Protein AF-A0A897N717-F1 (afdb_monomer_lite)

Structure (mmCIF, N/CA/C/O backbone):
data_AF-A0A897N717-F1
#
_entry.id   AF-A0A897N717-F1
#
loop_
_atom_site.group_PDB
_atom_site.id
_atom_site.type_symbol
_atom_site.label_atom_id
_atom_site.label_alt_id
_atom_site.label_comp_id
_atom_site.label_asym_id
_atom_site.label_entity_id
_atom_site.label_seq_id
_atom_site.pdbx_PDB_ins_code
_atom_site.Cartn_x
_atom_site.Cartn_y
_atom_site.Cartn_z
_atom_site.occupancy
_atom_site.B_iso_or_equiv
_atom_site.auth_seq_id
_atom_site.auth_comp_id
_atom_site.auth_asym_id
_atom_site.auth_atom_id
_atom_site.pdbx_PDB_model_num
ATOM 1 N N . MET A 1 1 ? 10.747 24.551 -51.933 1.00 49.28 1 MET A N 1
ATOM 2 C CA . MET A 1 1 ? 11.925 24.687 -51.051 1.00 49.28 1 MET A CA 1
ATOM 3 C C . MET A 1 1 ? 13.123 25.070 -51.917 1.00 49.28 1 MET A C 1
ATOM 5 O O . MET A 1 1 ? 13.347 24.397 -52.915 1.00 49.28 1 MET A O 1
ATOM 9 N N . ARG A 1 2 ? 13.818 26.183 -51.642 1.00 42.16 2 ARG A N 1
ATOM 10 C CA . ARG A 1 2 ? 15.046 26.562 -52.371 1.00 42.16 2 ARG A CA 1
ATOM 11 C C . ARG A 1 2 ? 16.240 26.113 -51.533 1.00 42.16 2 ARG A C 1
ATOM 13 O O . ARG A 1 2 ? 16.418 26.624 -50.436 1.00 42.16 2 ARG A O 1
ATOM 20 N N . VAL A 1 3 ? 17.000 25.146 -52.035 1.00 55.28 3 VAL A N 1
ATOM 21 C CA . VAL A 1 3 ? 18.212 24.621 -51.390 1.00 55.28 3 VAL A CA 1
ATOM 22 C C . VAL A 1 3 ? 19.420 25.298 -52.035 1.00 55.28 3 VAL A C 1
ATOM 24 O O . VAL A 1 3 ? 19.414 25.530 -53.248 1.00 55.28 3 VAL A O 1
ATOM 27 N N . THR A 1 4 ? 20.419 25.667 -51.235 1.00 56.62 4 THR A N 1
ATOM 28 C CA . THR A 1 4 ? 21.662 26.267 -51.732 1.00 56.62 4 THR A CA 1
ATOM 29 C C . THR A 1 4 ? 22.440 25.264 -52.596 1.00 56.62 4 THR A C 1
ATOM 31 O O . THR A 1 4 ? 22.324 24.056 -52.377 1.00 56.62 4 THR A O 1
ATOM 34 N N . PRO A 1 5 ? 23.213 25.725 -53.600 1.00 56.41 5 PRO A N 1
ATOM 35 C CA . PRO A 1 5 ? 23.905 24.835 -54.537 1.00 56.41 5 PRO A CA 1
ATOM 36 C C . PRO A 1 5 ? 24.854 23.852 -53.844 1.00 56.41 5 PRO A C 1
ATOM 38 O O . PRO A 1 5 ? 24.897 22.690 -54.220 1.00 56.41 5 PRO A O 1
ATOM 41 N N . GLU A 1 6 ? 25.534 24.303 -52.790 1.00 60.62 6 GLU A N 1
ATOM 42 C CA . GLU A 1 6 ? 26.490 23.513 -52.004 1.00 60.62 6 GLU A CA 1
ATOM 43 C C . GLU A 1 6 ? 25.813 22.329 -51.295 1.00 60.62 6 GLU A C 1
ATOM 45 O O . GLU A 1 6 ? 26.235 21.189 -51.462 1.00 60.62 6 GLU A O 1
ATOM 50 N N . LYS A 1 7 ? 24.679 22.565 -50.619 1.00 54.84 7 LYS A N 1
ATOM 51 C CA . LYS A 1 7 ? 23.882 21.499 -49.981 1.00 54.84 7 LYS A CA 1
ATOM 52 C C . LYS A 1 7 ? 23.303 20.504 -50.983 1.00 54.84 7 LYS A C 1
ATOM 54 O O . LYS A 1 7 ? 23.058 19.352 -50.655 1.00 54.84 7 LYS A O 1
ATOM 59 N N . LYS A 1 8 ? 23.048 20.943 -52.216 1.00 56.81 8 LYS A N 1
ATOM 60 C CA . LYS A 1 8 ? 22.518 20.070 -53.269 1.00 56.81 8 LYS A CA 1
ATOM 61 C C . LYS A 1 8 ? 23.575 19.098 -53.799 1.00 56.81 8 LYS A C 1
ATOM 63 O O . LYS A 1 8 ? 23.204 18.028 -54.274 1.00 56.81 8 LYS A O 1
ATOM 68 N N . GLU A 1 9 ? 24.846 19.483 -53.740 1.00 57.22 9 GLU A N 1
ATOM 69 C CA . GLU A 1 9 ? 25.977 18.643 -54.134 1.00 57.22 9 GLU A CA 1
ATOM 70 C C . GLU A 1 9 ? 26.274 17.606 -53.040 1.00 57.22 9 GLU A C 1
ATOM 72 O O . GLU A 1 9 ? 26.311 16.417 -53.335 1.00 57.22 9 GLU A O 1
ATOM 77 N N . GLU A 1 10 ? 26.303 18.033 -51.773 1.00 57.19 10 GLU A N 1
ATOM 78 C CA . GLU A 1 10 ? 26.409 17.153 -50.594 1.00 57.19 10 GLU A CA 1
ATOM 79 C C . GLU A 1 10 ? 25.324 16.060 -50.598 1.00 57.19 10 GLU A C 1
ATOM 81 O O . GLU A 1 10 ? 25.589 14.876 -50.410 1.00 57.19 10 GLU A O 1
ATOM 86 N N . TRP A 1 11 ? 24.080 16.435 -50.908 1.00 60.62 11 TRP A N 1
ATOM 87 C CA . TRP A 1 11 ? 22.972 15.480 -50.981 1.00 60.62 11 TRP A CA 1
ATOM 88 C C . TRP A 1 11 ? 23.015 14.585 -52.211 1.00 60.62 11 TRP A C 1
ATOM 90 O O . TRP A 1 11 ? 22.332 13.570 -52.227 1.00 60.62 11 TRP A O 1
ATOM 100 N N . ARG A 1 12 ? 23.750 14.965 -53.260 1.00 58.41 12 ARG A N 1
ATOM 101 C CA . ARG A 1 12 ? 23.940 14.121 -54.441 1.00 58.41 12 ARG A CA 1
ATOM 102 C C . ARG A 1 12 ? 24.994 13.049 -54.172 1.00 58.41 12 ARG A C 1
ATOM 104 O O . ARG A 1 12 ? 24.840 11.940 -54.667 1.00 58.41 12 ARG A O 1
ATOM 111 N N . GLU A 1 13 ? 26.020 13.373 -53.390 1.00 59.56 13 GLU A N 1
ATOM 112 C CA . GLU A 1 13 ? 27.065 12.432 -52.970 1.00 59.56 13 GLU A CA 1
ATOM 113 C C . GLU A 1 13 ? 26.558 11.408 -51.943 1.00 59.56 13 GLU A C 1
ATOM 115 O O . GLU A 1 13 ? 27.031 10.277 -51.931 1.00 59.56 13 GLU A O 1
ATOM 120 N N . ALA A 1 14 ? 25.551 11.766 -51.139 1.00 58.28 14 ALA A N 1
ATOM 121 C CA . ALA A 1 14 ? 24.920 10.880 -50.155 1.00 58.28 14 ALA A CA 1
ATOM 122 C C . ALA A 1 14 ? 23.818 9.951 -50.722 1.00 58.28 14 ALA A C 1
ATOM 124 O O . ALA A 1 14 ? 23.132 9.282 -49.948 1.00 58.28 14 ALA A O 1
ATOM 125 N N . LEU A 1 15 ? 23.595 9.933 -52.044 1.00 59.59 15 LEU A N 1
ATOM 126 C CA . LEU A 1 15 ? 22.614 9.044 -52.681 1.00 59.59 15 LEU A CA 1
ATOM 127 C C . LEU A 1 15 ? 23.225 7.667 -52.946 1.00 59.59 15 LEU A C 1
ATOM 129 O O . LEU A 1 15 ? 24.249 7.556 -53.619 1.00 59.59 15 LEU A O 1
ATOM 133 N N . GLU A 1 16 ? 22.547 6.616 -52.495 1.00 58.31 16 GLU A N 1
ATOM 134 C CA . GLU A 1 16 ? 22.870 5.243 -52.888 1.00 58.31 16 GLU A CA 1
ATOM 135 C C . GLU A 1 16 ? 22.393 4.952 -54.325 1.00 58.31 16 GLU A C 1
ATOM 137 O O . GLU A 1 16 ? 21.503 5.619 -54.868 1.00 58.31 16 GLU A O 1
ATOM 142 N N . GLU A 1 17 ? 23.012 3.965 -54.980 1.00 51.12 17 GLU A N 1
ATOM 143 C CA . GLU A 1 17 ? 22.798 3.666 -56.400 1.00 51.12 17 GLU A CA 1
ATOM 144 C C . GLU A 1 17 ? 21.316 3.345 -56.696 1.00 51.12 17 GLU A C 1
ATOM 146 O O . GLU A 1 17 ? 20.774 2.328 -56.269 1.00 51.12 17 GLU A O 1
ATOM 151 N N . GLY A 1 18 ? 20.645 4.234 -57.440 1.00 57.47 18 GLY A N 1
ATOM 152 C CA . GLY A 1 18 ? 19.224 4.114 -57.799 1.00 57.47 18 GLY A CA 1
ATOM 153 C C . GLY A 1 18 ? 18.264 4.996 -56.990 1.00 57.47 18 GLY A C 1
ATOM 154 O O . GLY A 1 18 ? 17.072 5.039 -57.306 1.00 57.47 18 GLY A O 1
ATOM 155 N N . GLU A 1 19 ? 18.751 5.743 -55.998 1.00 59.28 19 GLU A N 1
ATOM 156 C CA . GLU A 1 19 ? 17.927 6.653 -55.205 1.00 59.28 19 GLU A CA 1
ATOM 157 C C . GLU A 1 19 ? 17.817 8.050 -55.853 1.00 59.28 19 GLU A C 1
ATOM 159 O O . GLU A 1 19 ? 18.743 8.559 -56.486 1.00 59.28 19 GLU A O 1
ATOM 164 N N . THR A 1 20 ? 16.655 8.701 -55.719 1.00 68.38 20 THR A N 1
ATOM 165 C CA . THR A 1 20 ? 16.450 10.075 -56.211 1.00 68.38 20 THR A CA 1
ATOM 166 C C . THR A 1 20 ? 16.407 11.057 -55.047 1.00 68.38 20 THR A C 1
ATOM 168 O O . THR A 1 20 ? 15.914 10.732 -53.969 1.00 68.38 20 THR A O 1
ATOM 171 N N . LEU A 1 21 ? 16.825 12.306 -55.280 1.00 58.84 21 LEU A N 1
ATOM 172 C CA . LEU A 1 21 ? 16.733 13.407 -54.304 1.00 58.84 21 LEU A CA 1
ATOM 173 C C . LEU A 1 21 ? 15.341 13.536 -53.661 1.00 58.84 21 LEU A C 1
ATOM 175 O O . LEU A 1 21 ? 15.216 13.953 -52.515 1.00 58.84 21 LEU A O 1
ATOM 179 N N . THR A 1 22 ? 14.280 13.189 -54.391 1.00 63.94 22 THR A N 1
ATOM 180 C CA . THR A 1 22 ? 12.906 13.231 -53.877 1.00 63.94 22 THR A CA 1
ATOM 181 C C . THR A 1 22 ? 12.641 12.134 -52.841 1.00 63.94 22 THR A C 1
ATOM 183 O O . THR A 1 22 ? 11.900 12.370 -51.889 1.00 63.94 22 THR A O 1
ATOM 186 N N . THR A 1 23 ? 13.264 10.964 -52.996 1.00 62.44 23 THR A N 1
ATOM 187 C CA . THR A 1 23 ? 13.203 9.852 -52.037 1.00 62.44 23 THR A CA 1
ATOM 188 C C . THR A 1 23 ? 13.969 10.195 -50.760 1.00 62.44 23 THR A C 1
ATOM 190 O O . THR A 1 23 ? 13.427 10.048 -49.666 1.00 62.44 23 THR A O 1
ATOM 193 N N . LEU A 1 24 ? 15.161 10.780 -50.902 1.00 61.88 24 LEU A N 1
ATOM 194 C CA . LEU A 1 24 ? 16.000 11.203 -49.780 1.00 61.88 24 LEU A CA 1
ATOM 195 C C . LEU A 1 24 ? 15.321 12.287 -48.927 1.00 61.88 24 LEU A C 1
ATOM 197 O O . LEU A 1 24 ? 15.304 12.194 -47.701 1.00 61.88 24 LEU A O 1
ATOM 201 N N . VAL A 1 25 ? 14.681 13.273 -49.566 1.00 61.41 25 VAL A N 1
ATOM 202 C CA . VAL A 1 25 ? 13.927 14.322 -48.856 1.00 61.41 25 VAL A CA 1
ATOM 203 C C . VAL A 1 25 ? 12.705 13.749 -48.133 1.00 61.41 25 VAL A C 1
ATOM 205 O O . VAL A 1 25 ? 12.429 14.157 -47.010 1.00 61.41 25 VAL A O 1
ATOM 208 N N . ARG A 1 26 ? 11.985 12.785 -48.726 1.00 61.47 26 ARG A N 1
ATOM 209 C CA . ARG A 1 26 ? 10.868 12.119 -48.034 1.00 61.47 26 ARG A CA 1
ATOM 210 C C . ARG A 1 26 ? 11.341 11.339 -46.812 1.00 61.47 26 ARG A C 1
ATOM 212 O O . ARG A 1 26 ? 10.736 11.483 -45.762 1.00 61.47 26 ARG A O 1
ATOM 219 N 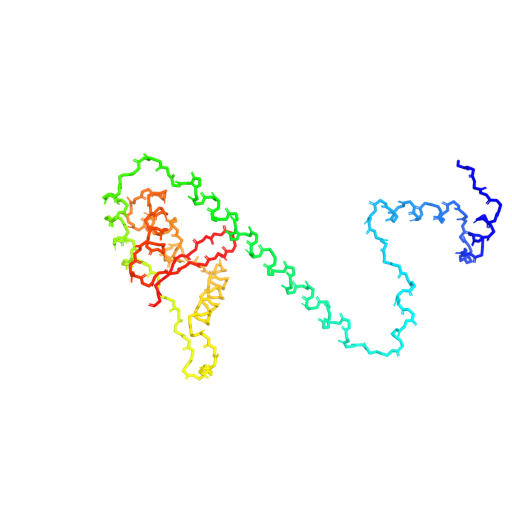N . ARG A 1 27 ? 12.437 10.583 -46.929 1.00 60.62 27 ARG A N 1
ATOM 220 C CA . ARG A 1 27 ? 13.030 9.835 -45.811 1.00 60.62 27 ARG A CA 1
ATOM 221 C C . ARG A 1 27 ? 13.481 10.755 -44.676 1.00 60.62 27 ARG A C 1
ATOM 223 O O . ARG A 1 27 ? 13.246 10.439 -43.519 1.00 60.62 27 ARG A O 1
ATOM 230 N N . ALA A 1 28 ? 14.118 11.880 -45.002 1.00 57.12 28 ALA A N 1
ATOM 231 C CA . ALA A 1 28 ? 14.566 12.847 -44.002 1.00 57.12 28 ALA A CA 1
ATOM 232 C C . ALA A 1 28 ? 13.384 13.462 -43.232 1.00 57.12 28 ALA A C 1
ATOM 234 O O . ALA A 1 28 ? 13.422 13.533 -42.009 1.00 57.12 28 ALA A O 1
ATOM 235 N N . VAL A 1 29 ? 12.306 13.822 -43.939 1.00 56.69 29 VAL A N 1
ATOM 236 C CA . VAL A 1 29 ? 11.091 14.375 -43.318 1.00 56.69 29 VAL A CA 1
ATOM 237 C C . VAL A 1 29 ? 10.337 13.319 -42.502 1.00 56.69 29 VAL A C 1
ATOM 239 O O . VAL A 1 29 ? 9.898 13.613 -41.395 1.00 56.69 29 VAL A O 1
ATOM 242 N N . ASP A 1 30 ? 10.223 12.081 -42.997 1.00 48.97 30 ASP A N 1
ATOM 243 C CA . ASP A 1 30 ? 9.580 10.985 -42.253 1.00 48.97 30 ASP A CA 1
ATOM 244 C C . ASP A 1 30 ? 10.349 10.609 -40.974 1.00 48.97 30 ASP A C 1
ATOM 246 O O . ASP A 1 30 ? 9.731 10.171 -40.005 1.00 48.97 30 ASP A O 1
ATOM 250 N N . ARG A 1 31 ? 11.676 10.792 -40.948 1.00 51.44 31 ARG A N 1
ATOM 251 C CA . ARG A 1 31 ? 12.515 10.566 -39.757 1.00 51.44 31 ARG A CA 1
ATOM 252 C C . ARG A 1 31 ? 12.418 11.701 -38.736 1.00 51.44 31 ARG A C 1
ATOM 254 O O . ARG A 1 31 ? 12.340 11.425 -37.546 1.00 51.44 31 ARG A O 1
ATOM 261 N N . GLU A 1 32 ? 12.339 12.954 -39.186 1.00 49.09 32 GLU A N 1
ATOM 262 C CA . GLU A 1 32 ? 12.134 14.123 -38.312 1.00 49.09 32 GLU A CA 1
ATOM 263 C C . GLU A 1 32 ? 10.762 14.083 -37.614 1.00 49.09 32 GLU A C 1
ATOM 265 O O . GLU A 1 32 ? 10.646 14.423 -36.443 1.00 49.09 32 GLU A O 1
ATOM 270 N N . ILE A 1 33 ? 9.723 13.582 -38.293 1.00 49.41 33 ILE A N 1
ATOM 271 C CA . ILE A 1 33 ? 8.382 13.410 -37.705 1.00 49.41 33 ILE A CA 1
ATOM 272 C C . ILE A 1 33 ? 8.342 12.271 -36.663 1.00 49.41 33 ILE A C 1
ATOM 274 O O . ILE A 1 33 ? 7.436 12.235 -35.832 1.00 49.41 33 ILE A O 1
ATOM 278 N N . ARG A 1 34 ? 9.307 11.341 -36.693 1.00 45.91 34 ARG A N 1
ATOM 279 C CA . ARG A 1 34 ? 9.384 10.178 -35.791 1.00 45.91 34 ARG A CA 1
ATOM 280 C C . ARG A 1 34 ? 10.369 10.341 -34.628 1.00 45.91 34 ARG A C 1
ATOM 282 O O . ARG A 1 34 ? 10.549 9.377 -33.893 1.00 45.91 34 ARG A O 1
ATOM 289 N N . ASP A 1 35 ? 10.977 11.519 -34.458 1.00 49.44 35 ASP A N 1
ATOM 290 C CA . ASP A 1 35 ? 11.974 11.805 -33.406 1.00 49.44 35 ASP A CA 1
ATOM 291 C C . ASP A 1 35 ? 13.138 10.784 -33.369 1.00 49.44 35 ASP A C 1
ATOM 293 O O . ASP A 1 35 ? 13.737 10.494 -32.337 1.00 49.44 35 ASP A O 1
ATOM 297 N N . GLU A 1 36 ? 13.478 10.224 -34.533 1.00 47.53 36 GLU A N 1
ATOM 298 C CA . GLU A 1 36 ? 14.505 9.194 -34.694 1.00 47.53 36 GLU A CA 1
ATOM 299 C C . GLU A 1 36 ? 15.777 9.832 -35.272 1.00 47.53 36 GLU A C 1
ATOM 301 O O . GLU A 1 36 ? 16.112 9.670 -36.446 1.00 47.53 36 GLU A O 1
ATOM 306 N N . TYR A 1 37 ? 16.481 10.618 -34.457 1.00 44.22 37 TYR A N 1
ATOM 307 C CA . TYR A 1 37 ? 17.835 11.082 -34.767 1.00 44.22 37 TYR A CA 1
ATOM 308 C C . TYR A 1 37 ? 18.805 10.592 -33.689 1.00 44.22 37 TYR A C 1
ATOM 310 O O . TYR A 1 37 ? 19.006 11.244 -32.669 1.00 44.22 37 TYR A O 1
ATOM 318 N N . VAL A 1 38 ? 19.456 9.455 -33.950 1.00 44.03 38 VAL A N 1
ATOM 319 C CA . VAL A 1 38 ? 20.732 9.113 -33.310 1.00 44.03 38 VAL A CA 1
ATOM 320 C C . VAL A 1 38 ? 21.835 9.523 -34.282 1.00 44.03 38 VAL A C 1
ATOM 322 O O . VAL A 1 38 ? 21.888 9.058 -35.419 1.00 44.03 38 VAL A O 1
ATOM 325 N N . HIS A 1 39 ? 22.677 10.464 -33.865 1.00 38.09 39 HIS A N 1
ATOM 326 C CA . HIS A 1 39 ? 23.755 11.014 -34.682 1.00 38.09 39 HIS A CA 1
ATOM 327 C C . HIS A 1 39 ? 24.853 9.948 -34.894 1.00 38.09 39 HIS A C 1
ATOM 329 O O . HIS A 1 39 ? 25.576 9.599 -33.964 1.00 38.09 39 HIS A O 1
ATOM 335 N N . GLU A 1 40 ? 25.025 9.454 -36.127 1.00 43.62 40 GLU A N 1
ATOM 336 C CA . GLU A 1 40 ? 26.025 8.422 -36.491 1.00 43.62 40 GLU A CA 1
ATOM 337 C C . GLU A 1 40 ? 27.490 8.834 -36.233 1.00 43.62 40 GLU A C 1
ATOM 339 O O . GLU A 1 40 ? 28.390 7.997 -36.238 1.00 43.62 40 GLU A O 1
ATOM 344 N N . SER A 1 41 ? 27.754 10.109 -35.942 1.00 39.25 41 SER A N 1
ATOM 345 C CA . SER A 1 41 ? 29.086 10.600 -35.580 1.00 39.25 41 SER A CA 1
ATOM 346 C C . SER A 1 41 ? 29.584 10.136 -34.202 1.00 39.25 41 SER A C 1
ATOM 348 O O . SER A 1 41 ? 30.770 10.301 -33.928 1.00 39.25 41 SER A O 1
ATOM 350 N N . GLU A 1 42 ? 28.739 9.533 -33.357 1.00 44.09 42 GLU A N 1
ATOM 351 C CA . GLU A 1 42 ? 29.169 8.925 -32.080 1.00 44.09 42 GLU A CA 1
ATOM 352 C C . GLU A 1 42 ? 29.407 7.405 -32.164 1.00 44.09 42 GLU A C 1
ATOM 354 O O . GLU A 1 42 ? 30.083 6.838 -31.308 1.00 44.09 42 GLU A O 1
ATOM 359 N N . LEU A 1 43 ? 28.963 6.737 -33.237 1.00 44.62 43 LEU A N 1
ATOM 360 C CA . LEU A 1 43 ? 29.147 5.286 -33.421 1.00 44.62 43 LEU A CA 1
ATOM 361 C C . LEU A 1 43 ? 30.520 4.906 -34.011 1.00 44.62 43 LEU A C 1
ATOM 363 O O . LEU A 1 43 ? 30.895 3.736 -34.016 1.00 44.62 43 LEU A O 1
ATOM 367 N N . GLY A 1 44 ? 31.308 5.883 -34.470 1.00 36.19 44 GLY A N 1
ATOM 368 C CA . GLY A 1 44 ? 32.620 5.661 -35.096 1.00 36.19 44 GLY A CA 1
ATOM 369 C C . GLY A 1 44 ? 33.805 5.471 -34.137 1.00 36.19 44 GLY A C 1
ATOM 370 O O . GLY A 1 44 ? 34.921 5.262 -34.612 1.00 36.19 44 GLY A O 1
ATOM 371 N N . ALA A 1 45 ? 33.602 5.553 -32.815 1.00 42.00 45 ALA A N 1
ATOM 372 C CA . ALA A 1 45 ? 34.679 5.439 -31.820 1.00 42.00 45 ALA A CA 1
ATOM 373 C C . ALA A 1 45 ? 34.692 4.121 -31.022 1.00 42.00 45 ALA A C 1
ATOM 375 O O . ALA A 1 45 ? 35.656 3.877 -30.302 1.00 42.00 45 ALA A O 1
ATOM 376 N N . TYR A 1 46 ? 33.700 3.239 -31.186 1.00 42.12 46 TYR A N 1
ATOM 377 C CA . TYR A 1 46 ? 33.692 1.912 -30.555 1.00 42.12 46 TYR A CA 1
ATOM 378 C C . TYR A 1 46 ? 33.994 0.812 -31.572 1.00 42.12 46 TYR A C 1
ATOM 380 O O . TYR A 1 46 ? 33.223 -0.109 -31.830 1.00 42.12 46 TYR A O 1
ATOM 388 N N . GLY A 1 47 ? 35.197 0.900 -32.139 1.00 39.38 47 GLY A N 1
ATOM 389 C CA . GLY A 1 47 ? 35.897 -0.270 -32.648 1.00 39.38 47 GLY A CA 1
ATOM 390 C C . GLY A 1 47 ? 36.331 -1.140 -31.469 1.00 39.38 47 GLY A C 1
ATOM 391 O O . GLY A 1 47 ? 37.464 -1.031 -31.011 1.00 39.38 47 GLY A O 1
ATOM 392 N N . GLY A 1 48 ? 35.417 -1.985 -30.994 1.00 42.28 48 GLY A N 1
ATOM 393 C CA . GLY A 1 48 ? 35.665 -2.994 -29.968 1.00 42.28 48 GLY A CA 1
ATOM 394 C C . GLY A 1 48 ? 34.888 -2.740 -28.681 1.00 42.28 48 GLY A C 1
ATOM 395 O O . GLY A 1 48 ? 35.250 -1.861 -27.915 1.00 42.28 48 GLY A O 1
ATOM 396 N N . VAL A 1 49 ? 33.835 -3.537 -28.482 1.00 40.22 49 VAL A N 1
ATOM 397 C CA . VAL A 1 49 ? 33.405 -4.245 -27.257 1.00 40.22 49 VAL A CA 1
ATOM 398 C C . VAL A 1 49 ? 31.888 -4.448 -27.387 1.00 40.22 49 VAL A C 1
ATOM 400 O O . VAL A 1 49 ? 31.092 -3.599 -27.004 1.00 40.22 49 VAL A O 1
ATOM 403 N N . GLU A 1 50 ? 31.473 -5.599 -27.925 1.00 49.78 50 GLU A N 1
ATOM 404 C CA . GLU A 1 50 ? 30.072 -6.075 -27.973 1.00 49.78 50 GLU A CA 1
ATOM 405 C C . GLU A 1 50 ? 29.495 -6.410 -26.571 1.00 49.78 50 GLU A C 1
ATOM 407 O O . GLU A 1 50 ? 28.628 -7.265 -26.434 1.00 49.78 50 GLU A O 1
ATOM 412 N N . ALA A 1 51 ? 29.972 -5.752 -25.511 1.00 49.53 51 ALA A N 1
ATOM 413 C CA . ALA A 1 51 ? 29.545 -5.973 -24.127 1.00 49.53 51 ALA A CA 1
ATOM 414 C C . ALA A 1 51 ? 29.140 -4.678 -23.392 1.00 49.53 51 ALA A C 1
ATOM 416 O O . ALA A 1 51 ? 28.301 -4.738 -22.502 1.00 49.53 51 ALA A O 1
ATOM 417 N N . ASP A 1 52 ? 29.646 -3.509 -23.801 1.00 51.09 52 ASP A N 1
ATOM 418 C CA . ASP A 1 52 ? 29.464 -2.239 -23.068 1.00 51.09 52 ASP A CA 1
ATOM 419 C C . ASP A 1 52 ? 28.111 -1.559 -23.383 1.00 51.09 52 ASP A C 1
ATOM 421 O O . ASP A 1 52 ? 27.496 -0.901 -22.548 1.00 51.09 52 ASP A O 1
ATOM 425 N N . GLY A 1 53 ? 27.577 -1.778 -24.591 1.00 53.94 53 GLY A N 1
ATOM 426 C CA . GLY A 1 53 ? 26.267 -1.245 -24.991 1.00 53.94 53 GLY A CA 1
ATOM 427 C C . GLY A 1 53 ? 25.074 -1.956 -24.341 1.00 53.94 53 GLY A C 1
ATOM 428 O O . GLY A 1 53 ? 24.027 -1.338 -24.164 1.00 53.94 53 GLY A O 1
ATOM 429 N N . VAL A 1 54 ? 25.224 -3.234 -23.972 1.00 58.72 54 VAL A N 1
ATOM 430 C CA . VAL A 1 54 ? 24.183 -3.984 -23.246 1.00 58.72 54 VAL A CA 1
ATOM 431 C C . VAL A 1 54 ? 24.135 -3.533 -21.791 1.00 58.72 54 VAL A C 1
ATOM 433 O O . VAL A 1 54 ? 23.050 -3.267 -21.287 1.00 58.72 54 VAL A O 1
ATOM 436 N N . GLU A 1 55 ? 25.295 -3.353 -21.158 1.00 65.00 55 GLU A N 1
ATOM 437 C CA . GLU A 1 55 ? 25.387 -2.866 -19.780 1.00 65.00 55 GLU A CA 1
ATOM 438 C C . GLU A 1 55 ? 24.836 -1.436 -19.647 1.00 65.00 55 GLU A C 1
ATOM 440 O O .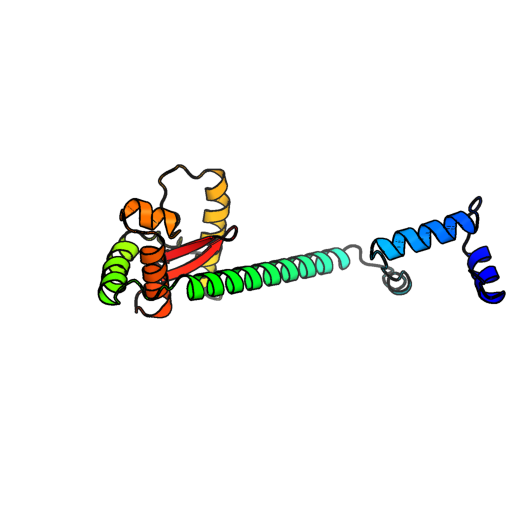 GLU A 1 55 ? 24.067 -1.152 -18.730 1.00 65.00 55 GLU A O 1
ATOM 445 N N . LEU A 1 56 ? 25.125 -0.545 -20.606 1.00 67.38 56 LEU A N 1
ATOM 446 C CA . LEU A 1 56 ? 24.548 0.802 -20.615 1.00 67.38 56 LEU A CA 1
ATOM 447 C C . LEU A 1 56 ? 23.030 0.789 -20.859 1.00 67.38 56 LEU A C 1
ATOM 449 O O . LEU A 1 56 ? 22.301 1.542 -20.215 1.00 67.38 56 LEU A O 1
ATOM 453 N N . ALA A 1 57 ? 22.536 -0.060 -21.766 1.00 68.94 57 ALA A N 1
ATOM 454 C CA . ALA A 1 57 ? 21.100 -0.196 -22.013 1.00 68.94 57 ALA A CA 1
ATOM 455 C C . ALA A 1 57 ? 20.361 -0.753 -20.785 1.00 68.94 57 ALA A C 1
ATOM 457 O O . ALA A 1 57 ? 19.284 -0.265 -20.447 1.00 68.94 57 ALA A O 1
ATOM 458 N N . GLU A 1 58 ? 20.957 -1.721 -20.089 1.00 72.12 58 GLU A N 1
ATOM 459 C CA . GLU A 1 58 ? 20.439 -2.285 -18.843 1.00 72.12 58 GLU A CA 1
ATOM 460 C C . GLU A 1 58 ? 20.437 -1.239 -17.719 1.00 72.12 58 GLU A C 1
ATOM 462 O O . GLU A 1 58 ? 19.416 -1.052 -17.061 1.00 72.12 58 GLU A O 1
ATOM 467 N N . GLN A 1 59 ? 21.511 -0.453 -17.573 1.00 73.56 59 GLN A N 1
ATOM 468 C CA . GLN A 1 59 ? 21.567 0.669 -16.627 1.00 73.56 59 GLN A CA 1
ATOM 469 C C . GLN A 1 59 ? 20.532 1.760 -16.939 1.00 73.56 59 GLN A C 1
ATOM 471 O O . GLN A 1 59 ? 19.900 2.301 -16.031 1.00 73.56 59 GLN A O 1
ATOM 476 N N . MET A 1 60 ? 20.334 2.098 -18.216 1.00 71.94 60 MET A N 1
ATOM 477 C CA . MET A 1 60 ? 19.317 3.069 -18.626 1.00 71.94 60 MET A CA 1
ATOM 478 C C . MET A 1 60 ? 17.901 2.547 -18.381 1.00 71.94 60 MET A C 1
ATOM 480 O O . MET A 1 60 ? 17.047 3.311 -17.936 1.00 71.94 60 MET A O 1
ATOM 484 N N . HIS A 1 61 ? 17.654 1.261 -18.640 1.00 72.94 61 HIS A N 1
ATOM 485 C CA . HIS A 1 61 ? 16.372 0.623 -18.361 1.00 72.94 61 HIS A CA 1
ATOM 486 C C . HIS A 1 61 ? 16.080 0.599 -16.859 1.00 72.94 61 HIS A C 1
ATOM 488 O O . HIS A 1 61 ? 14.998 1.009 -16.448 1.00 72.94 61 HIS A O 1
ATOM 494 N N . GLN A 1 62 ? 17.069 0.223 -16.046 1.00 74.31 62 GLN A N 1
ATOM 495 C CA . GLN A 1 62 ? 16.969 0.232 -14.590 1.00 74.31 62 GLN A CA 1
ATOM 496 C C . GLN A 1 62 ? 16.626 1.630 -14.066 1.00 74.31 62 GLN A C 1
ATOM 498 O O . GLN A 1 62 ? 15.671 1.798 -13.314 1.00 74.31 62 GLN A O 1
ATOM 503 N N . LYS A 1 63 ? 17.336 2.660 -14.536 1.00 75.88 63 LYS A N 1
ATOM 504 C CA . LYS A 1 63 ? 17.077 4.046 -14.136 1.00 75.88 63 LYS A CA 1
ATOM 505 C C . LYS A 1 63 ? 15.693 4.541 -14.568 1.00 75.88 63 LYS A C 1
ATOM 507 O O . LYS A 1 63 ? 15.055 5.293 -13.837 1.00 75.88 63 LYS A O 1
ATOM 512 N N . ALA A 1 64 ? 15.230 4.142 -15.753 1.00 73.44 64 ALA A N 1
ATOM 513 C CA . ALA A 1 64 ? 13.892 4.484 -16.226 1.00 73.44 64 ALA A CA 1
ATOM 514 C C . ALA A 1 64 ? 12.802 3.813 -15.376 1.00 73.44 64 ALA A C 1
ATOM 516 O O . ALA A 1 64 ? 11.799 4.451 -15.069 1.00 73.44 64 ALA A O 1
ATOM 517 N N . MET A 1 65 ? 13.009 2.558 -14.966 1.00 77.88 65 MET A N 1
ATOM 518 C CA . MET A 1 65 ? 12.097 1.853 -14.061 1.00 77.88 65 MET A CA 1
ATOM 519 C C . MET A 1 65 ? 12.070 2.512 -12.680 1.00 77.88 65 MET A C 1
ATOM 521 O O . MET A 1 65 ? 10.987 2.829 -12.198 1.00 77.88 65 MET A O 1
ATOM 525 N N . GLU A 1 66 ? 13.231 2.844 -12.107 1.00 79.38 66 GLU A N 1
ATOM 526 C CA . GLU A 1 66 ? 13.319 3.593 -10.845 1.00 79.38 66 GLU A CA 1
ATOM 527 C C . GLU A 1 66 ? 12.600 4.951 -10.932 1.00 79.38 66 GLU A C 1
ATOM 529 O O . GLU A 1 66 ? 11.909 5.364 -10.002 1.00 79.38 66 GLU A O 1
ATOM 534 N N . GLU A 1 67 ? 12.723 5.677 -12.048 1.00 80.75 67 GLU A N 1
ATOM 535 C CA . GLU A 1 67 ? 12.006 6.944 -12.249 1.00 80.75 67 GLU A CA 1
ATOM 536 C C . GLU A 1 67 ? 10.481 6.744 -12.301 1.00 80.75 67 GLU A C 1
ATOM 538 O O . GLU A 1 67 ? 9.727 7.539 -11.729 1.00 80.75 67 GLU A O 1
ATOM 543 N N . VAL A 1 68 ? 10.015 5.677 -12.957 1.00 79.69 68 VAL A N 1
ATOM 544 C CA . VAL A 1 68 ? 8.591 5.319 -13.016 1.00 79.69 68 VAL A CA 1
ATOM 545 C C . VAL A 1 68 ? 8.064 4.928 -11.638 1.00 79.69 68 VAL A C 1
ATOM 547 O O . VAL A 1 68 ? 6.996 5.407 -11.253 1.00 79.69 68 VAL A O 1
ATOM 550 N N . GLU A 1 69 ? 8.800 4.121 -10.878 1.00 78.44 69 GLU A N 1
ATOM 551 C CA . GLU A 1 69 ? 8.445 3.737 -9.508 1.00 78.44 69 GLU A CA 1
ATOM 552 C C . GLU A 1 69 ? 8.320 4.973 -8.613 1.00 78.44 69 GLU A C 1
ATOM 554 O O . GLU A 1 69 ? 7.248 5.216 -8.056 1.00 78.44 69 GLU A O 1
ATOM 559 N N . ASN A 1 70 ? 9.341 5.838 -8.602 1.00 80.12 70 ASN A N 1
ATOM 560 C CA . ASN A 1 70 ? 9.335 7.091 -7.840 1.00 80.12 70 ASN A CA 1
ATOM 561 C C . ASN A 1 70 ? 8.142 7.988 -8.203 1.00 80.12 70 ASN A C 1
ATOM 563 O O . ASN A 1 70 ? 7.510 8.607 -7.344 1.00 80.12 70 ASN A O 1
ATOM 567 N N . ARG A 1 71 ? 7.810 8.084 -9.495 1.00 82.31 71 ARG A N 1
ATOM 568 C CA . ARG A 1 71 ? 6.673 8.890 -9.950 1.00 82.31 71 ARG A CA 1
ATOM 569 C C . ARG A 1 71 ? 5.336 8.269 -9.554 1.00 82.31 71 ARG A C 1
ATOM 571 O O . ARG A 1 71 ? 4.406 9.006 -9.2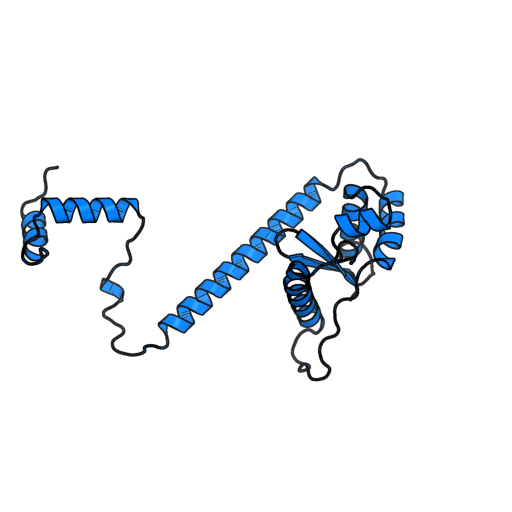30 1.00 82.31 71 ARG A O 1
ATOM 578 N N . THR A 1 72 ? 5.231 6.946 -9.591 1.00 82.06 72 THR A N 1
ATOM 579 C CA . THR A 1 72 ? 4.019 6.218 -9.195 1.00 82.06 72 THR A CA 1
ATOM 580 C C . THR A 1 72 ? 3.782 6.361 -7.697 1.00 82.06 72 THR A C 1
ATOM 582 O O . THR A 1 72 ? 2.665 6.661 -7.282 1.00 82.06 72 THR A O 1
ATOM 585 N N . GLU A 1 73 ? 4.838 6.262 -6.894 1.00 80.19 73 GLU A N 1
ATOM 586 C CA . GLU A 1 73 ? 4.791 6.509 -5.455 1.00 80.19 73 GLU A CA 1
ATOM 587 C C . GLU A 1 73 ? 4.388 7.958 -5.143 1.00 80.19 73 GLU A C 1
ATOM 589 O O . GLU A 1 73 ? 3.511 8.206 -4.316 1.00 80.19 73 GLU A O 1
ATOM 594 N N . ALA A 1 74 ? 4.952 8.938 -5.858 1.00 83.00 74 ALA A N 1
ATOM 595 C CA . ALA A 1 74 ? 4.569 10.340 -5.708 1.00 83.00 74 ALA A CA 1
ATOM 596 C C . ALA A 1 74 ? 3.087 10.584 -6.048 1.00 83.00 74 ALA A C 1
ATOM 598 O O . ALA A 1 74 ? 2.411 11.338 -5.348 1.00 83.00 74 ALA A O 1
ATOM 599 N N . LEU A 1 75 ? 2.565 9.938 -7.096 1.00 82.12 75 LEU A N 1
ATOM 600 C CA . LEU A 1 75 ? 1.147 10.012 -7.454 1.00 82.12 75 LEU A CA 1
ATOM 601 C C . LEU A 1 75 ? 0.259 9.339 -6.407 1.00 82.12 75 LEU A C 1
ATOM 603 O O . LEU A 1 75 ? -0.778 9.899 -6.066 1.00 82.12 75 LEU A O 1
ATOM 607 N N . GLN A 1 76 ? 0.665 8.189 -5.864 1.00 81.81 76 GLN A N 1
ATOM 608 C CA . GLN A 1 76 ? -0.071 7.539 -4.780 1.00 81.81 76 GLN A CA 1
ATOM 609 C C . GLN A 1 76 ? -0.106 8.412 -3.529 1.00 81.81 76 GLN A C 1
ATOM 611 O O . GLN A 1 76 ? -1.176 8.641 -2.983 1.00 81.81 76 GLN A O 1
ATOM 616 N N . ASN A 1 77 ? 1.020 9.013 -3.143 1.00 81.25 77 ASN A N 1
ATOM 617 C CA . ASN A 1 77 ? 1.056 9.969 -2.038 1.00 81.25 77 ASN A CA 1
ATOM 618 C C . ASN A 1 77 ? 0.119 11.170 -2.266 1.00 81.25 77 ASN A C 1
ATOM 620 O O . ASN A 1 77 ? -0.555 11.599 -1.333 1.00 81.25 77 ASN A O 1
ATOM 624 N N . GLN A 1 78 ? 0.024 11.689 -3.494 1.00 82.50 78 GLN A N 1
ATOM 625 C CA . GLN A 1 78 ? -0.934 12.752 -3.824 1.00 82.50 78 GLN A CA 1
ATOM 626 C C . GLN A 1 78 ? -2.389 12.277 -3.757 1.00 82.50 78 GLN A C 1
ATOM 628 O O . GLN A 1 78 ? -3.245 13.009 -3.264 1.00 82.50 78 GLN A O 1
ATOM 633 N N . ILE A 1 79 ? -2.682 11.067 -4.243 1.00 80.00 79 ILE A N 1
ATOM 634 C CA . ILE A 1 79 ? -4.013 10.457 -4.129 1.00 80.00 79 ILE A CA 1
ATOM 635 C C . ILE A 1 79 ? -4.383 10.317 -2.656 1.00 80.00 79 ILE A C 1
ATOM 637 O O . ILE A 1 79 ? -5.486 10.693 -2.276 1.00 80.00 79 ILE A O 1
ATOM 641 N N . ASP A 1 80 ? -3.458 9.846 -1.829 1.00 76.69 80 ASP A N 1
ATOM 642 C CA . ASP A 1 80 ? -3.653 9.684 -0.396 1.00 76.69 80 ASP A CA 1
ATOM 643 C C . ASP A 1 80 ? -3.930 11.032 0.281 1.00 76.69 80 ASP A C 1
ATOM 645 O O . ASP A 1 80 ? -4.909 11.158 1.009 1.00 76.69 80 ASP A O 1
ATOM 649 N N . GLU A 1 81 ? -3.157 12.077 -0.025 1.00 76.62 81 GLU A N 1
ATOM 650 C CA . GLU A 1 81 ? -3.415 13.437 0.472 1.00 76.62 81 GLU A CA 1
ATOM 651 C C . GLU A 1 81 ? -4.779 13.991 0.035 1.00 76.62 81 GLU A C 1
ATOM 653 O O . GLU A 1 81 ? -5.424 14.707 0.798 1.00 76.62 81 GLU A O 1
ATOM 658 N N . MET A 1 82 ? -5.235 13.663 -1.176 1.00 72.19 82 MET A N 1
ATOM 659 C CA . MET A 1 82 ? -6.553 14.067 -1.674 1.00 72.19 82 MET A CA 1
ATOM 660 C C . MET A 1 82 ? -7.703 13.238 -1.086 1.00 72.19 82 MET A C 1
ATOM 662 O O . MET A 1 82 ? -8.829 13.732 -1.008 1.00 72.19 82 MET A O 1
ATOM 666 N N . MET A 1 83 ? -7.440 11.980 -0.729 1.00 67.19 83 MET A N 1
ATOM 667 C CA . MET A 1 83 ? -8.425 11.016 -0.228 1.00 67.19 83 MET A CA 1
ATOM 668 C C . MET A 1 83 ? -8.624 11.107 1.285 1.00 67.19 83 MET A C 1
ATOM 670 O O . MET A 1 83 ? -9.682 10.696 1.758 1.00 67.19 83 MET A O 1
ATOM 674 N N . VAL A 1 84 ? -7.665 11.679 2.028 1.00 64.44 84 VAL A N 1
ATOM 675 C CA . VAL A 1 84 ? -7.849 12.105 3.426 1.00 64.44 84 VAL A CA 1
ATOM 676 C C . VAL A 1 84 ? -8.928 13.190 3.447 1.00 64.44 84 VAL A C 1
ATOM 678 O O . VAL A 1 84 ? -8.677 14.386 3.291 1.00 64.44 84 VAL A O 1
ATOM 681 N N . SER A 1 85 ? -10.178 12.752 3.544 1.00 56.31 85 SER A N 1
ATOM 682 C CA . SER A 1 85 ? -11.337 13.631 3.560 1.00 56.31 85 SER A CA 1
ATOM 683 C C . SER A 1 85 ? -11.574 14.126 4.983 1.00 56.31 85 SER A C 1
ATOM 685 O O . SER A 1 85 ? -11.485 13.354 5.932 1.00 56.31 85 SER A O 1
ATOM 687 N N . GLU A 1 86 ? -11.990 15.383 5.144 1.00 59.44 86 GLU A N 1
ATOM 688 C CA . GLU A 1 86 ? -12.404 15.982 6.429 1.00 59.44 86 GLU A CA 1
ATOM 689 C C . GLU A 1 86 ? -13.656 15.312 7.066 1.00 59.44 86 GLU A C 1
ATOM 691 O O . GLU A 1 86 ? -14.314 15.900 7.926 1.00 59.44 86 GLU A O 1
ATOM 696 N N . GLY A 1 87 ? -14.048 14.118 6.609 1.00 70.44 87 GLY A N 1
ATOM 697 C CA . GLY A 1 87 ? -15.289 13.436 6.966 1.00 70.44 87 GLY A CA 1
ATOM 698 C C . GLY A 1 87 ? -15.198 12.483 8.159 1.00 70.44 87 GLY A C 1
ATOM 699 O O . GLY A 1 87 ? -16.220 12.273 8.815 1.00 70.44 87 GLY A O 1
ATOM 700 N N . TYR A 1 88 ? -14.022 11.924 8.460 1.00 82.50 88 TYR A N 1
ATOM 701 C CA . TYR A 1 88 ? -13.847 10.965 9.557 1.00 82.50 88 TYR A CA 1
ATOM 702 C C . TYR A 1 88 ? -13.191 11.622 10.770 1.00 82.50 88 TYR A C 1
ATOM 704 O O . TYR A 1 88 ? -12.279 12.440 10.649 1.00 82.50 88 TYR A O 1
ATOM 712 N N . SER A 1 89 ? -13.675 11.296 11.969 1.00 88.12 89 SER A N 1
ATOM 713 C CA . SER A 1 89 ? -13.039 11.777 13.191 1.00 88.12 89 SER A CA 1
ATOM 714 C C . SER A 1 89 ? -11.735 11.022 13.445 1.00 88.12 89 SER A C 1
ATOM 716 O O . SER A 1 89 ? -11.590 9.855 13.082 1.00 88.12 89 SER A O 1
ATOM 718 N N . GLN A 1 90 ? -10.800 11.664 14.145 1.00 87.25 90 GLN A N 1
ATOM 719 C CA . GLN A 1 90 ? -9.551 11.014 14.539 1.00 87.25 90 GLN A CA 1
ATOM 720 C C . GLN A 1 90 ? -9.796 9.728 15.348 1.00 87.25 90 GLN A C 1
ATOM 722 O O . GLN A 1 90 ? -9.098 8.747 15.138 1.00 87.25 90 GLN A O 1
ATOM 727 N N . GLU A 1 91 ? -10.813 9.698 16.215 1.00 88.88 91 GLU A N 1
ATOM 728 C CA . GLU A 1 91 ? -11.172 8.490 16.974 1.00 88.88 91 GLU A CA 1
ATOM 729 C C . GLU A 1 91 ? -11.620 7.339 16.060 1.00 88.88 91 GLU A C 1
ATOM 731 O O . GLU A 1 91 ? -11.289 6.186 16.323 1.00 88.88 91 GLU A O 1
ATOM 736 N N . GLN A 1 92 ? -12.346 7.633 14.975 1.00 90.25 92 GLN A N 1
ATOM 737 C CA . GLN A 1 92 ? -12.757 6.615 14.003 1.00 90.25 92 GLN A CA 1
ATOM 738 C C . GLN A 1 92 ? -11.555 6.059 13.239 1.00 90.25 92 GLN A C 1
ATOM 740 O O . GLN A 1 92 ? -11.450 4.845 13.071 1.00 90.25 92 GLN A O 1
ATOM 745 N N . VAL A 1 93 ? -10.644 6.940 12.817 1.00 90.88 93 VAL A N 1
ATOM 746 C CA . VAL A 1 93 ? -9.406 6.553 12.128 1.00 90.88 93 VAL A CA 1
ATOM 747 C C . VAL A 1 93 ? -8.532 5.699 13.045 1.00 90.88 93 VAL A C 1
ATOM 749 O O . VAL A 1 93 ? -8.072 4.645 12.628 1.00 90.88 93 VAL A O 1
ATOM 752 N N . GLU A 1 94 ? -8.347 6.101 14.304 1.00 90.62 94 GLU A N 1
ATOM 753 C CA . GLU A 1 94 ? -7.536 5.360 15.277 1.00 90.62 94 GLU A CA 1
ATOM 754 C C . GLU A 1 94 ? -8.140 3.999 15.632 1.00 90.62 94 GLU A C 1
ATOM 756 O O . GLU A 1 94 ? -7.411 3.013 15.687 1.00 90.62 94 GLU A O 1
ATOM 761 N N . SER A 1 95 ? -9.460 3.920 15.832 1.00 92.81 95 SER A N 1
ATOM 762 C CA . SER A 1 95 ? -10.133 2.637 16.074 1.00 92.81 95 SER A CA 1
ATOM 763 C C . SER A 1 95 ? -9.955 1.698 14.883 1.00 92.81 95 SER A C 1
ATOM 765 O O . SER A 1 95 ? -9.487 0.577 15.051 1.00 92.81 95 SER A O 1
ATOM 767 N N . THR A 1 96 ? -10.250 2.190 13.676 1.00 92.69 96 THR A N 1
ATOM 768 C CA . THR A 1 96 ? -10.136 1.395 12.445 1.00 92.69 96 THR A CA 1
ATOM 769 C C . THR A 1 96 ? -8.687 1.006 12.162 1.00 92.69 96 THR A C 1
ATOM 771 O O . THR A 1 96 ? -8.436 -0.058 11.616 1.00 92.69 96 THR A O 1
ATOM 774 N N . ALA A 1 97 ? -7.714 1.834 12.550 1.00 92.69 97 ALA A N 1
ATOM 775 C CA . ALA A 1 97 ? -6.294 1.539 12.388 1.00 92.69 97 ALA A CA 1
ATOM 776 C C . ALA A 1 97 ? -5.869 0.327 13.217 1.00 92.69 97 ALA A C 1
ATOM 778 O O . ALA A 1 97 ? -5.119 -0.513 12.728 1.00 92.69 97 ALA A O 1
ATOM 779 N N . MET A 1 98 ? -6.357 0.207 14.451 1.00 93.06 98 MET A N 1
ATOM 780 C CA . MET A 1 98 ? -6.028 -0.947 15.287 1.00 93.06 98 MET A CA 1
ATOM 781 C C . MET A 1 98 ? -6.651 -2.229 14.730 1.00 93.06 98 MET A C 1
ATOM 783 O O . MET A 1 98 ? -5.958 -3.239 14.658 1.00 93.06 98 MET A O 1
ATOM 787 N N . ASP A 1 99 ? -7.899 -2.165 14.262 1.00 93.31 99 ASP A N 1
ATOM 788 C CA . ASP A 1 99 ? -8.573 -3.311 13.643 1.00 93.31 99 ASP A CA 1
ATOM 789 C C . ASP A 1 99 ? -7.900 -3.704 12.312 1.00 93.31 99 ASP A C 1
ATOM 791 O O . ASP A 1 99 ? -7.625 -4.875 12.065 1.00 93.31 99 ASP A O 1
ATOM 795 N N . ALA A 1 100 ? -7.540 -2.724 11.476 1.00 92.31 100 ALA A N 1
ATOM 796 C CA . ALA A 1 100 ? -6.829 -2.956 10.218 1.00 92.31 100 ALA A CA 1
ATOM 797 C C . ALA A 1 100 ? -5.445 -3.569 10.429 1.00 92.31 100 ALA A C 1
ATOM 799 O O . ALA A 1 100 ? -5.041 -4.425 9.648 1.00 92.31 100 ALA A O 1
ATOM 800 N N . TYR A 1 101 ? -4.728 -3.167 11.482 1.00 92.06 101 TYR A N 1
ATOM 801 C CA . TYR A 1 101 ? -3.411 -3.714 11.800 1.00 92.06 101 TYR A CA 1
ATOM 802 C C . TYR A 1 101 ? -3.443 -5.229 12.044 1.00 92.06 101 TYR A C 1
ATOM 804 O O . TYR A 1 101 ? -2.509 -5.921 11.641 1.00 92.06 101 TYR A O 1
ATOM 812 N N . GLU A 1 102 ? -4.499 -5.752 12.677 1.00 90.75 102 GLU A N 1
ATOM 813 C CA . GLU A 1 102 ? -4.636 -7.191 12.954 1.00 90.75 102 GLU A CA 1
ATOM 814 C C . GLU A 1 102 ? -4.831 -8.028 11.681 1.00 90.75 102 GLU A C 1
ATOM 816 O O . GLU A 1 102 ? -4.458 -9.201 11.655 1.00 90.75 102 GLU A O 1
ATOM 821 N N . GLU A 1 103 ? -5.352 -7.414 10.619 1.00 91.06 103 GLU A N 1
ATOM 822 C CA . GLU A 1 103 ? -5.632 -8.064 9.336 1.00 91.06 103 GLU A CA 1
ATOM 823 C C . GLU A 1 103 ? -4.488 -7.913 8.318 1.00 91.06 103 GLU A C 1
ATOM 825 O O . GLU A 1 103 ? -4.503 -8.551 7.263 1.00 91.06 103 GLU A O 1
ATOM 830 N N . LEU A 1 104 ? -3.483 -7.076 8.600 1.00 89.19 104 LEU A N 1
ATOM 831 C CA . LEU A 1 104 ? -2.389 -6.840 7.661 1.00 89.19 104 LEU A CA 1
ATOM 832 C C . LEU A 1 104 ? -1.489 -8.075 7.499 1.00 89.19 104 LEU A C 1
ATOM 834 O O . LEU A 1 104 ? -1.063 -8.679 8.491 1.00 89.19 104 LEU A O 1
ATOM 838 N N . PRO A 1 105 ? -1.092 -8.411 6.258 1.00 88.81 105 PRO A N 1
ATOM 839 C CA . PRO A 1 105 ? -0.140 -9.483 6.027 1.00 88.81 105 PRO A CA 1
ATOM 840 C C . PRO A 1 105 ? 1.231 -9.127 6.614 1.00 88.81 105 PRO A C 1
ATOM 842 O O . PRO A 1 105 ? 1.657 -7.969 6.622 1.00 88.81 105 PRO A O 1
ATOM 845 N N . ALA A 1 106 ? 1.947 -10.145 7.089 1.00 85.94 106 ALA A N 1
ATOM 846 C CA . ALA A 1 106 ? 3.326 -9.995 7.537 1.00 85.94 106 ALA A CA 1
ATOM 847 C C . ALA A 1 106 ? 4.288 -10.026 6.346 1.00 85.94 106 ALA A C 1
ATOM 849 O O . ALA A 1 106 ? 4.221 -10.924 5.502 1.00 85.94 106 ALA A O 1
ATOM 850 N N . ALA A 1 107 ? 5.225 -9.081 6.313 1.00 81.44 107 ALA A N 1
ATOM 851 C CA . ALA A 1 107 ? 6.273 -9.038 5.311 1.00 81.44 107 ALA A CA 1
ATOM 852 C C . ALA A 1 107 ? 7.119 -10.323 5.395 1.00 81.44 107 ALA A C 1
ATOM 854 O O . ALA A 1 107 ? 7.571 -10.697 6.489 1.00 81.44 107 ALA A O 1
ATOM 855 N N . PRO A 1 108 ? 7.379 -11.000 4.264 1.00 79.56 108 PRO A N 1
ATOM 856 C CA . PRO A 1 108 ? 8.078 -12.275 4.246 1.00 79.56 108 PRO A CA 1
ATOM 857 C C . PRO A 1 108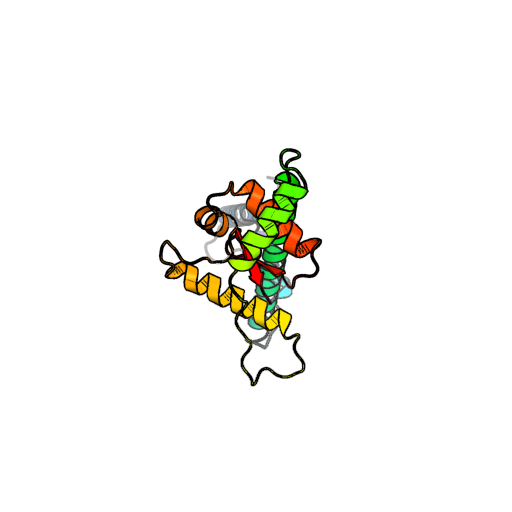 ? 9.464 -12.138 4.872 1.00 79.56 108 PRO A C 1
ATOM 859 O O . PRO A 1 108 ? 10.202 -11.204 4.566 1.00 79.56 108 PRO A O 1
ATOM 862 N N . GLU A 1 109 ? 9.846 -13.081 5.733 1.00 74.06 109 GLU A N 1
ATOM 863 C CA . GLU A 1 109 ? 11.179 -13.061 6.335 1.00 74.06 109 GLU A CA 1
ATOM 864 C C . GLU A 1 109 ? 12.270 -13.241 5.261 1.00 74.06 109 GLU A C 1
ATOM 866 O O . GLU A 1 109 ? 12.110 -14.039 4.315 1.00 74.06 109 GLU A O 1
ATOM 871 N N . PRO A 1 110 ? 13.390 -12.503 5.376 1.00 67.50 110 PRO A N 1
ATOM 872 C CA . PRO A 1 110 ? 14.527 -12.699 4.501 1.00 67.50 110 PRO A CA 1
ATOM 873 C C . PRO A 1 110 ? 15.164 -14.060 4.824 1.00 67.50 110 PRO A C 1
ATOM 875 O O . PRO A 1 110 ? 15.062 -14.550 5.951 1.00 67.50 110 PRO A O 1
ATOM 878 N N . PRO A 1 111 ? 15.789 -14.723 3.842 1.00 66.94 111 PRO A N 1
ATOM 879 C CA . PRO A 1 111 ? 16.391 -16.025 4.078 1.00 66.94 111 PRO A CA 1
ATOM 880 C C . PRO A 1 111 ? 17.566 -15.897 5.070 1.00 66.94 111 PRO A C 1
ATOM 882 O O . PRO A 1 111 ? 18.227 -14.862 5.142 1.00 66.94 111 PRO A O 1
ATOM 885 N N . ALA A 1 112 ? 17.794 -16.935 5.884 1.00 66.88 112 ALA A N 1
ATOM 886 C CA . ALA A 1 112 ? 18.729 -16.892 7.020 1.00 66.88 112 ALA A CA 1
ATOM 887 C C . ALA A 1 112 ? 20.203 -16.653 6.624 1.00 66.88 112 ALA A C 1
ATOM 889 O O . ALA A 1 112 ? 21.039 -16.365 7.478 1.00 66.88 112 ALA A O 1
ATOM 890 N N . ASP A 1 113 ? 20.514 -16.807 5.341 1.00 66.44 113 ASP A N 1
ATOM 891 C CA . ASP A 1 113 ? 21.805 -16.596 4.693 1.00 66.44 113 ASP A CA 1
ATOM 892 C C . ASP A 1 113 ? 21.953 -15.206 4.051 1.00 66.44 113 ASP A C 1
ATOM 894 O O . ASP A 1 113 ? 23.012 -14.917 3.493 1.00 66.44 113 ASP A O 1
ATOM 898 N N . ALA A 1 114 ? 20.942 -14.332 4.149 1.00 61.06 114 ALA A N 1
ATOM 899 C CA . ALA A 1 114 ? 21.055 -12.946 3.711 1.00 61.06 114 ALA A CA 1
ATOM 900 C C . ALA A 1 114 ? 22.221 -12.264 4.447 1.00 61.06 114 ALA A C 1
ATOM 902 O O . ALA A 1 114 ? 22.241 -12.169 5.677 1.00 61.06 114 ALA A O 1
ATOM 903 N N . GLU A 1 115 ? 23.227 -11.824 3.688 1.00 53.41 115 GLU A N 1
ATOM 904 C CA . GLU A 1 115 ? 24.423 -11.202 4.245 1.00 53.41 115 GLU A CA 1
ATOM 905 C C . GLU A 1 115 ? 24.048 -9.987 5.112 1.00 53.41 115 GLU A C 1
ATOM 907 O O . GLU A 1 115 ? 23.297 -9.105 4.693 1.00 53.41 115 GLU A O 1
ATOM 912 N N . SER A 1 116 ? 24.623 -9.926 6.320 1.00 55.03 116 SER A N 1
ATOM 913 C CA . SER A 1 116 ? 24.427 -8.899 7.366 1.00 55.03 116 SER A CA 1
ATOM 914 C C . SER A 1 116 ? 24.702 -7.444 6.929 1.00 55.03 116 SER A C 1
ATOM 916 O O . SER A 1 116 ? 24.653 -6.530 7.753 1.00 55.03 116 SER A O 1
ATOM 918 N N . THR A 1 117 ? 25.071 -7.222 5.672 1.00 53.38 117 THR A N 1
ATOM 919 C CA . THR A 1 117 ? 25.432 -5.933 5.075 1.00 53.38 117 THR A CA 1
ATOM 920 C C . THR A 1 117 ? 24.249 -5.228 4.416 1.00 53.38 117 THR A C 1
ATOM 922 O O . THR A 1 117 ? 24.331 -4.021 4.194 1.00 53.38 117 THR A O 1
ATOM 925 N N . THR A 1 118 ? 23.156 -5.940 4.134 1.00 57.62 118 THR A N 1
ATOM 926 C CA . THR A 1 118 ? 21.961 -5.366 3.503 1.00 57.62 118 THR A CA 1
ATOM 927 C C . THR A 1 118 ? 20.911 -5.050 4.564 1.00 57.62 118 THR A C 1
ATOM 929 O O . THR A 1 118 ? 20.675 -5.861 5.459 1.00 57.62 118 THR A O 1
ATOM 932 N N . ASN A 1 119 ? 20.279 -3.876 4.476 1.00 69.38 119 ASN A N 1
ATOM 933 C CA . ASN A 1 119 ? 19.167 -3.505 5.345 1.00 69.38 119 ASN A CA 1
ATOM 934 C C . ASN A 1 119 ? 18.074 -4.585 5.259 1.00 69.38 119 ASN A C 1
ATOM 936 O O . ASN A 1 119 ? 17.468 -4.798 4.208 1.00 69.38 119 ASN A O 1
ATOM 940 N N . THR A 1 120 ? 17.857 -5.307 6.358 1.00 72.81 120 THR A N 1
ATOM 941 C CA . THR A 1 120 ? 16.922 -6.435 6.422 1.00 72.81 120 THR A CA 1
ATOM 942 C C . THR A 1 120 ? 15.498 -6.009 6.093 1.00 72.81 120 THR A C 1
ATOM 944 O O . THR A 1 120 ? 14.745 -6.823 5.576 1.00 72.81 120 THR A O 1
ATOM 947 N N . GLN A 1 121 ? 15.134 -4.750 6.342 1.00 73.31 121 GLN A N 1
ATOM 948 C CA . GLN A 1 121 ? 13.832 -4.196 5.977 1.00 73.31 121 GLN A CA 1
ATOM 949 C C . GLN A 1 121 ? 13.659 -4.084 4.455 1.00 73.31 121 GLN A C 1
ATOM 951 O O . GLN A 1 121 ? 12.685 -4.609 3.921 1.00 73.31 121 GLN A O 1
ATOM 956 N N . ASP A 1 122 ? 14.631 -3.501 3.749 1.00 77.56 122 ASP A N 1
ATOM 957 C CA . ASP A 1 122 ? 14.569 -3.321 2.289 1.00 77.56 122 ASP A CA 1
ATOM 958 C C . ASP A 1 122 ? 14.467 -4.672 1.564 1.00 77.56 122 ASP A C 1
ATOM 960 O O . ASP A 1 122 ? 13.714 -4.827 0.604 1.00 77.56 122 ASP A O 1
ATOM 964 N N . LEU A 1 123 ? 15.168 -5.695 2.070 1.00 78.06 123 LEU A N 1
ATOM 965 C CA . LEU A 1 123 ? 15.063 -7.062 1.552 1.00 78.06 123 LEU A CA 1
ATOM 966 C C . LEU A 1 123 ? 13.667 -7.666 1.741 1.00 78.06 123 LEU A C 1
ATOM 968 O O . LEU A 1 123 ? 13.193 -8.389 0.864 1.00 78.06 123 LEU A O 1
ATOM 972 N N . ARG A 1 124 ? 13.011 -7.391 2.874 1.00 79.38 124 ARG A N 1
ATOM 973 C CA . ARG A 1 124 ? 11.650 -7.878 3.141 1.00 79.38 124 ARG A CA 1
ATOM 974 C C . ARG A 1 124 ? 10.639 -7.206 2.229 1.00 79.38 124 ARG A C 1
ATOM 976 O O . ARG A 1 124 ? 9.825 -7.910 1.642 1.00 79.38 124 ARG A O 1
ATOM 983 N N . LEU A 1 125 ? 10.740 -5.890 2.053 1.00 81.00 125 LEU A N 1
ATOM 984 C CA . LEU A 1 125 ? 9.865 -5.132 1.155 1.00 81.00 125 LEU A CA 1
ATOM 985 C C . LEU A 1 125 ? 10.039 -5.571 -0.301 1.00 81.00 125 LEU A C 1
ATOM 987 O O . LEU A 1 125 ? 9.051 -5.845 -0.977 1.00 81.00 125 LEU A O 1
ATOM 991 N N . LYS A 1 126 ? 11.282 -5.755 -0.761 1.00 82.75 126 LYS A N 1
ATOM 992 C CA . LYS A 1 126 ? 11.554 -6.260 -2.113 1.00 82.75 126 LYS A CA 1
ATOM 993 C C . LYS A 1 126 ? 10.958 -7.652 -2.337 1.00 82.75 126 LYS A C 1
ATOM 995 O O . LYS A 1 126 ? 10.314 -7.906 -3.349 1.00 82.75 126 LYS A O 1
ATOM 1000 N N . LYS A 1 127 ? 11.123 -8.554 -1.368 1.00 81.06 127 LYS A N 1
ATOM 1001 C CA . LYS A 1 127 ? 10.544 -9.900 -1.441 1.00 81.06 127 LYS A CA 1
ATOM 1002 C C . LYS A 1 127 ? 9.014 -9.869 -1.381 1.00 81.06 127 LYS A C 1
ATOM 1004 O O . LYS A 1 127 ? 8.370 -10.680 -2.040 1.00 81.06 127 LYS A O 1
ATOM 1009 N N . ALA A 1 128 ? 8.430 -8.941 -0.624 1.00 81.12 128 ALA A N 1
ATOM 1010 C CA . ALA A 1 128 ? 6.988 -8.729 -0.600 1.00 81.12 128 ALA A CA 1
ATOM 1011 C C . ALA A 1 128 ? 6.469 -8.252 -1.963 1.00 81.12 128 ALA A C 1
ATOM 1013 O O . ALA A 1 128 ? 5.483 -8.786 -2.458 1.00 81.12 128 ALA A O 1
ATOM 1014 N N . GLN A 1 129 ? 7.173 -7.320 -2.611 1.00 82.00 129 GLN A N 1
ATOM 1015 C CA . GLN A 1 129 ? 6.860 -6.861 -3.966 1.00 82.00 129 GLN A CA 1
ATOM 1016 C C . GLN A 1 129 ? 6.903 -8.015 -4.979 1.00 82.00 129 GLN A C 1
ATOM 1018 O O . GLN A 1 129 ? 5.964 -8.188 -5.750 1.00 82.00 129 GLN A O 1
ATOM 1023 N N . GLU A 1 130 ? 7.944 -8.853 -4.942 1.00 82.44 130 GLU A N 1
ATOM 1024 C CA . GLU A 1 130 ? 8.051 -10.050 -5.792 1.00 82.44 130 GLU A CA 1
ATOM 1025 C C . GLU A 1 130 ? 6.905 -11.051 -5.541 1.00 82.44 130 GLU A C 1
ATOM 1027 O O . GLU A 1 130 ? 6.357 -11.639 -6.479 1.00 82.44 130 GLU A O 1
ATOM 1032 N N . GLN A 1 131 ? 6.511 -11.240 -4.277 1.00 79.75 131 GLN A N 1
ATOM 1033 C CA . GLN A 1 131 ? 5.375 -12.087 -3.913 1.00 79.75 131 GLN A CA 1
ATOM 1034 C C . GLN A 1 131 ? 4.048 -11.521 -4.409 1.00 79.75 131 GLN A C 1
ATOM 1036 O O . GLN A 1 131 ? 3.256 -12.281 -4.947 1.00 79.75 131 GLN A O 1
ATOM 1041 N N . LEU A 1 132 ? 3.808 -10.216 -4.287 1.00 80.88 132 LEU A N 1
ATOM 1042 C CA . LEU A 1 132 ? 2.584 -9.589 -4.788 1.00 80.88 132 LEU A CA 1
ATOM 1043 C C . LEU A 1 132 ? 2.500 -9.642 -6.315 1.00 80.88 132 LEU A C 1
ATOM 1045 O O . LEU A 1 132 ? 1.450 -9.988 -6.845 1.00 80.88 132 LEU A O 1
ATOM 1049 N N . LEU A 1 133 ? 3.606 -9.392 -7.020 1.00 79.88 133 LEU A N 1
ATOM 1050 C CA . LEU A 1 133 ? 3.661 -9.505 -8.482 1.00 79.88 133 LEU A CA 1
ATOM 1051 C C . LEU A 1 133 ? 3.377 -10.937 -8.955 1.00 79.88 133 LEU A C 1
ATOM 1053 O O . LEU A 1 133 ? 2.633 -11.143 -9.908 1.00 79.88 133 LEU A O 1
ATOM 1057 N N . SER A 1 134 ? 3.941 -11.938 -8.274 1.00 77.19 134 SER A N 1
ATOM 1058 C CA . SER A 1 134 ? 3.696 -13.348 -8.609 1.00 77.19 134 SER A CA 1
ATOM 1059 C C . SER A 1 134 ? 2.316 -13.842 -8.165 1.00 77.19 134 SER A C 1
ATOM 1061 O O . SER A 1 134 ? 1.704 -14.661 -8.850 1.00 77.19 134 SER A O 1
ATOM 1063 N N . ALA A 1 135 ? 1.795 -13.335 -7.047 1.00 68.69 135 ALA A N 1
ATOM 1064 C CA . ALA A 1 135 ? 0.460 -13.651 -6.559 1.00 68.69 135 ALA A CA 1
ATOM 1065 C C . ALA A 1 135 ? -0.625 -12.991 -7.411 1.00 68.69 135 ALA A C 1
ATOM 1067 O O . ALA A 1 135 ? -1.662 -13.609 -7.599 1.00 68.69 135 ALA A O 1
ATOM 1068 N N . ALA A 1 136 ? -0.397 -11.814 -7.999 1.00 61.97 136 ALA A N 1
ATOM 1069 C CA . ALA A 1 136 ? -1.356 -11.162 -8.895 1.00 61.97 136 ALA A CA 1
ATOM 1070 C C . ALA A 1 136 ? -1.768 -12.054 -10.085 1.00 61.97 136 ALA A C 1
ATOM 1072 O O . ALA A 1 136 ? -2.897 -11.969 -10.568 1.00 61.97 136 ALA A O 1
ATOM 1073 N N . GLU A 1 137 ? -0.894 -12.970 -10.518 1.00 58.47 137 GLU A N 1
ATOM 1074 C CA . GLU A 1 137 ? -1.197 -13.941 -11.576 1.00 58.47 137 GLU A CA 1
ATOM 1075 C C . GLU A 1 137 ? -2.100 -15.104 -11.112 1.00 58.47 137 GLU A C 1
ATOM 1077 O O . GLU A 1 137 ? -2.726 -15.766 -11.945 1.00 58.47 137 GLU A O 1
ATOM 1082 N N . VAL A 1 138 ? -2.178 -15.371 -9.801 1.00 54.25 138 VAL A N 1
ATOM 1083 C CA . VAL A 1 138 ? -2.795 -16.583 -9.217 1.00 54.25 138 VAL A CA 1
ATOM 1084 C C . VAL A 1 138 ? -3.833 -16.275 -8.122 1.00 54.25 138 VAL A C 1
ATOM 1086 O O . VAL A 1 138 ? -4.542 -17.181 -7.689 1.00 54.25 138 VAL A O 1
ATOM 1089 N N . ALA A 1 139 ? -3.952 -15.022 -7.680 1.00 53.16 139 ALA A N 1
ATOM 1090 C CA . ALA A 1 139 ? -4.684 -14.636 -6.478 1.00 53.16 139 ALA A CA 1
ATOM 1091 C C . ALA A 1 139 ? -6.154 -15.071 -6.534 1.00 53.16 139 ALA A C 1
ATOM 1093 O O . ALA A 1 139 ? -6.930 -14.653 -7.402 1.00 53.16 139 ALA A O 1
ATOM 1094 N N . GLU A 1 140 ? -6.550 -15.902 -5.567 1.00 51.88 140 GLU A N 1
ATOM 1095 C CA . GLU A 1 140 ? -7.952 -16.210 -5.330 1.00 51.88 140 GLU A CA 1
ATOM 1096 C C . GLU A 1 140 ? -8.643 -15.030 -4.638 1.00 51.88 140 GLU A C 1
ATOM 1098 O O . GLU A 1 140 ? -8.057 -14.230 -3.908 1.00 51.88 140 GLU A O 1
ATOM 1103 N N . LYS A 1 141 ? -9.947 -14.913 -4.886 1.00 47.91 141 LYS A N 1
ATOM 1104 C CA . LYS A 1 141 ? -10.792 -13.848 -4.353 1.00 47.91 141 LYS A CA 1
ATOM 1105 C C . LYS A 1 141 ? -10.981 -14.057 -2.840 1.00 47.91 141 LYS A C 1
ATOM 1107 O O . LYS A 1 141 ? -11.958 -14.679 -2.436 1.00 47.91 141 LYS A O 1
ATOM 1112 N N . GLY A 1 142 ? -10.048 -13.568 -2.026 1.00 51.72 142 GLY A N 1
ATOM 1113 C CA . GLY A 1 142 ? -10.099 -13.697 -0.565 1.00 51.72 142 GLY A CA 1
ATOM 1114 C C . GLY A 1 142 ? -8.764 -13.553 0.166 1.00 51.72 142 GLY A C 1
ATOM 1115 O O . GLY A 1 142 ? -8.792 -13.370 1.378 1.00 51.72 142 GLY A O 1
ATOM 1116 N N . ASP A 1 143 ? -7.625 -13.594 -0.532 1.00 69.12 143 ASP A N 1
ATOM 1117 C CA . ASP A 1 143 ? -6.338 -13.305 0.105 1.00 69.12 143 ASP A CA 1
ATOM 1118 C C . ASP A 1 143 ? -6.223 -11.807 0.415 1.00 69.12 143 ASP A C 1
ATOM 1120 O O . ASP A 1 143 ? -6.426 -10.955 -0.456 1.00 69.12 143 ASP A O 1
ATOM 1124 N N . ILE A 1 144 ? -5.922 -11.492 1.677 1.00 71.62 144 ILE A N 1
ATOM 1125 C CA . ILE A 1 144 ? -5.605 -10.131 2.104 1.00 71.62 144 ILE A CA 1
ATOM 1126 C C . ILE A 1 144 ? -4.178 -9.844 1.643 1.00 71.62 144 ILE A C 1
ATOM 1128 O O . ILE A 1 144 ? -3.201 -10.281 2.244 1.00 71.62 144 ILE A O 1
ATOM 1132 N N . ASP A 1 145 ? -4.072 -9.108 0.546 1.00 82.31 145 ASP A N 1
ATOM 1133 C CA . ASP A 1 145 ? -2.812 -8.673 -0.059 1.00 82.31 145 ASP A CA 1
ATOM 1134 C C . ASP A 1 145 ? -2.288 -7.356 0.540 1.00 82.31 145 ASP A C 1
ATOM 1136 O O . ASP A 1 145 ? -1.335 -6.769 0.031 1.00 82.31 145 ASP A O 1
ATOM 1140 N N . GLY A 1 146 ? -2.938 -6.862 1.598 1.00 85.56 146 GLY A N 1
ATOM 1141 C CA . GLY A 1 146 ? -2.613 -5.595 2.244 1.00 85.56 146 GLY A CA 1
ATOM 1142 C C . GLY A 1 146 ? -3.151 -4.358 1.523 1.00 85.56 146 GLY A C 1
ATOM 1143 O O . GLY A 1 146 ? -2.875 -3.247 1.968 1.00 85.56 146 GLY A O 1
ATOM 1144 N N . SER A 1 147 ? -3.908 -4.499 0.429 1.00 90.75 147 SER A N 1
ATOM 1145 C CA . SER A 1 147 ? -4.575 -3.362 -0.214 1.00 90.75 147 SER A CA 1
ATOM 1146 C C . SER A 1 147 ? -5.735 -2.836 0.637 1.00 90.75 147 SER A C 1
ATOM 1148 O O . SER A 1 147 ? -6.429 -3.590 1.327 1.00 90.75 147 SER A O 1
ATOM 1150 N N . ALA A 1 148 ? -5.992 -1.528 0.557 1.00 90.94 148 ALA A N 1
ATOM 1151 C CA . ALA A 1 148 ? -7.083 -0.899 1.305 1.00 90.94 148 ALA A CA 1
ATOM 1152 C C . ALA A 1 148 ? -8.461 -1.494 0.957 1.00 90.94 148 ALA A C 1
ATOM 1154 O O . ALA A 1 148 ? -9.297 -1.626 1.845 1.00 90.94 148 ALA A O 1
ATOM 1155 N N . GLU A 1 149 ? -8.685 -1.889 -0.303 1.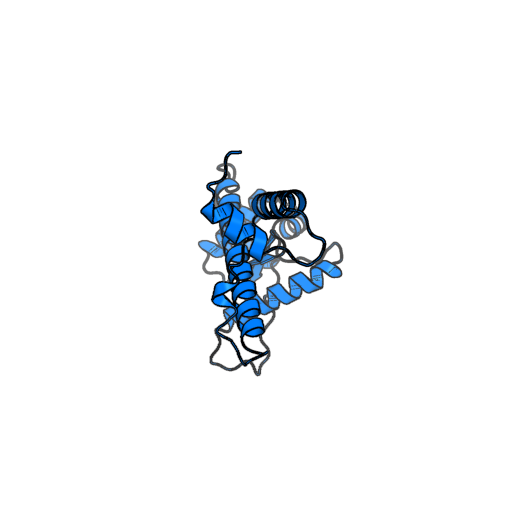00 90.88 149 GLU A N 1
ATOM 1156 C CA . GLU A 1 149 ? -9.930 -2.531 -0.754 1.00 90.88 149 GLU A CA 1
ATOM 1157 C C . GLU A 1 149 ? -10.154 -3.870 -0.040 1.00 90.88 149 GLU A C 1
ATOM 1159 O O . GLU A 1 149 ? -11.223 -4.103 0.521 1.00 90.88 149 GLU A O 1
ATOM 1164 N N . LYS A 1 150 ? -9.133 -4.736 0.009 1.00 90.25 150 LYS A N 1
ATOM 1165 C CA . LYS A 1 150 ? -9.246 -6.053 0.651 1.00 90.25 150 LYS A CA 1
ATOM 1166 C C . LYS A 1 150 ? -9.419 -5.961 2.155 1.00 90.25 150 LYS A C 1
ATOM 1168 O O . LYS A 1 150 ? -10.241 -6.681 2.716 1.00 90.25 150 LYS A O 1
ATOM 1173 N N . VAL A 1 151 ? -8.677 -5.068 2.802 1.00 90.56 151 VAL A N 1
ATOM 1174 C CA . VAL A 1 151 ? -8.818 -4.849 4.246 1.00 90.56 151 VAL A CA 1
ATOM 1175 C C . VAL A 1 151 ? -10.208 -4.279 4.559 1.00 90.56 151 VAL A C 1
ATOM 1177 O O . VAL A 1 151 ? -10.860 -4.729 5.498 1.00 90.56 151 VAL A O 1
ATOM 1180 N N . ALA A 1 152 ? -10.721 -3.363 3.734 1.00 91.94 152 ALA A N 1
ATOM 1181 C CA . ALA A 1 152 ? -12.072 -2.825 3.878 1.00 91.94 152 ALA A CA 1
ATOM 1182 C C . ALA A 1 152 ? -13.170 -3.881 3.710 1.00 91.94 152 ALA A C 1
ATOM 1184 O O . ALA A 1 152 ? -14.117 -3.897 4.499 1.00 91.94 152 ALA A O 1
ATOM 1185 N N . ASP A 1 153 ? -13.021 -4.794 2.747 1.00 92.00 153 ASP A N 1
ATOM 1186 C CA . ASP A 1 153 ? -13.941 -5.919 2.553 1.00 92.00 153 ASP A CA 1
ATOM 1187 C C . ASP A 1 153 ? -14.018 -6.821 3.798 1.00 92.00 153 ASP A C 1
ATOM 1189 O O . ASP A 1 153 ? -15.105 -7.266 4.175 1.00 92.00 153 ASP A O 1
ATOM 1193 N N . VAL A 1 154 ? -12.879 -7.086 4.449 1.00 91.50 154 VAL A N 1
ATOM 1194 C CA . VAL A 1 154 ? -12.793 -7.947 5.643 1.00 91.50 154 VAL A CA 1
ATOM 1195 C C . VAL A 1 154 ? -13.372 -7.263 6.876 1.00 91.50 154 VAL A C 1
ATOM 1197 O O . VAL A 1 154 ? -14.169 -7.866 7.597 1.00 91.50 154 VAL A O 1
ATOM 1200 N N . LEU A 1 155 ? -13.023 -5.994 7.091 1.00 91.25 155 LEU A N 1
ATOM 1201 C CA . LEU A 1 155 ? -13.533 -5.205 8.213 1.00 91.25 155 LEU A CA 1
ATOM 1202 C C . LEU A 1 155 ? -14.995 -4.775 8.019 1.00 91.25 155 LEU A C 1
ATOM 1204 O O . LEU A 1 155 ? -15.653 -4.377 8.978 1.00 91.25 155 LEU A O 1
ATOM 1208 N N . ASN A 1 156 ? -15.522 -4.880 6.794 1.00 92.25 156 ASN A N 1
ATOM 1209 C CA . ASN A 1 156 ? -16.826 -4.354 6.396 1.00 92.25 156 ASN A CA 1
ATOM 1210 C C . ASN A 1 156 ? -16.950 -2.844 6.703 1.00 92.25 156 ASN A C 1
ATOM 1212 O O . ASN A 1 156 ? -17.990 -2.359 7.157 1.00 92.25 156 ASN A O 1
ATOM 1216 N N . GLU A 1 157 ? -15.873 -2.109 6.425 1.00 92.38 157 GLU A N 1
ATOM 1217 C CA . GLU A 1 157 ? -15.752 -0.661 6.607 1.00 92.38 157 GLU A CA 1
ATOM 1218 C C . GLU A 1 157 ? -15.562 0.047 5.252 1.00 92.38 157 GLU A C 1
ATOM 1220 O O . GLU A 1 157 ? -15.198 -0.585 4.259 1.00 92.38 157 GLU A O 1
ATOM 1225 N N . PRO A 1 158 ? -15.810 1.365 5.145 1.00 91.25 158 PRO A N 1
ATOM 1226 C CA . PRO A 1 158 ? -15.549 2.101 3.913 1.00 91.25 158 PRO A CA 1
ATOM 1227 C C . PRO A 1 158 ? -14.054 2.121 3.556 1.00 91.25 158 PRO A C 1
ATOM 1229 O O . PRO A 1 158 ? -13.231 2.544 4.367 1.00 91.25 158 PRO A O 1
ATOM 1232 N N . GLU A 1 159 ? -13.711 1.790 2.307 1.00 91.25 159 GLU A N 1
ATOM 1233 C CA . GLU A 1 159 ? -12.327 1.851 1.801 1.00 91.25 159 GLU A CA 1
ATOM 1234 C C . GLU A 1 159 ? -11.617 3.189 2.094 1.00 91.25 159 GLU A C 1
ATOM 1236 O O . GLU A 1 159 ? -10.467 3.151 2.530 1.00 91.25 159 GLU A O 1
ATOM 1241 N N . PRO A 1 160 ? -12.251 4.375 1.947 1.00 90.31 160 PRO A N 1
ATOM 1242 C CA . PRO A 1 160 ? -11.581 5.634 2.271 1.00 90.31 160 PRO A CA 1
ATOM 1243 C C . PRO A 1 160 ? -11.165 5.744 3.746 1.00 90.31 160 PRO A C 1
ATOM 1245 O O . PRO A 1 160 ? -10.083 6.253 4.028 1.00 90.31 160 PRO A O 1
ATOM 1248 N N . LEU A 1 161 ? -11.986 5.231 4.673 1.00 91.31 161 LEU A N 1
ATOM 1249 C CA . LEU A 1 161 ? -11.678 5.212 6.108 1.00 91.31 161 LEU A CA 1
ATOM 1250 C C . LEU A 1 161 ? -10.519 4.256 6.402 1.00 91.31 161 LEU A C 1
ATOM 1252 O O . LEU A 1 161 ? -9.588 4.616 7.118 1.00 91.31 161 LEU A O 1
ATOM 1256 N N . VAL A 1 162 ? -10.553 3.056 5.819 1.00 92.62 162 VAL A N 1
ATOM 1257 C CA . VAL A 1 162 ? -9.490 2.056 5.988 1.00 92.62 162 VAL A CA 1
ATOM 1258 C C . VAL A 1 162 ? -8.174 2.559 5.407 1.00 92.62 162 VAL A C 1
ATOM 1260 O O . VAL A 1 162 ? -7.139 2.454 6.054 1.00 92.62 162 VAL A O 1
ATOM 1263 N N . ARG A 1 163 ? -8.198 3.185 4.229 1.00 91.94 163 ARG A N 1
ATOM 1264 C CA . ARG A 1 163 ? -7.009 3.802 3.634 1.00 91.94 163 ARG A CA 1
ATOM 1265 C C . ARG A 1 163 ? -6.418 4.878 4.546 1.00 91.94 163 ARG A C 1
ATOM 1267 O O . ARG A 1 163 ? -5.215 4.876 4.786 1.00 91.94 163 ARG A O 1
ATOM 1274 N N . GLU A 1 164 ? -7.248 5.771 5.083 1.00 90.88 164 GLU A N 1
ATOM 1275 C CA . GLU A 1 164 ? -6.802 6.807 6.023 1.00 90.88 164 GLU A CA 1
ATOM 1276 C C . GLU A 1 164 ? -6.209 6.203 7.308 1.00 90.88 164 GLU A C 1
ATOM 1278 O O . GLU A 1 164 ? -5.173 6.662 7.794 1.00 90.88 164 GLU A O 1
ATOM 1283 N N . ALA A 1 165 ? -6.810 5.125 7.811 1.00 92.12 165 ALA A N 1
ATOM 1284 C CA . ALA A 1 165 ? -6.321 4.371 8.957 1.00 92.12 165 ALA A CA 1
ATOM 1285 C C . ALA A 1 165 ? -4.962 3.694 8.690 1.00 92.12 165 ALA A C 1
ATOM 1287 O O . ALA A 1 165 ? -4.055 3.787 9.516 1.00 92.12 165 ALA A O 1
ATOM 1288 N N . LEU A 1 166 ? -4.770 3.087 7.518 1.00 92.50 166 LEU A N 1
ATOM 1289 C CA . LEU A 1 166 ? -3.497 2.481 7.114 1.00 92.50 166 LEU A CA 1
ATOM 1290 C C . LEU A 1 166 ? -2.386 3.532 6.938 1.00 92.50 166 LEU A C 1
ATOM 1292 O O . LEU A 1 166 ? -1.262 3.333 7.399 1.00 92.50 166 LEU A O 1
ATOM 1296 N N . ILE A 1 167 ? -2.706 4.698 6.364 1.00 90.56 167 ILE A N 1
ATOM 1297 C CA . ILE A 1 167 ? -1.777 5.840 6.289 1.00 90.56 167 ILE A CA 1
ATOM 1298 C C . ILE A 1 167 ? -1.418 6.343 7.695 1.00 90.56 167 ILE A C 1
ATOM 1300 O O . ILE A 1 167 ? -0.271 6.720 7.954 1.00 90.56 167 ILE A O 1
ATOM 1304 N N . TYR A 1 168 ? -2.387 6.372 8.616 1.00 90.19 168 TYR A N 1
ATOM 1305 C CA . TYR A 1 168 ? -2.136 6.724 10.011 1.00 90.19 168 TYR A CA 1
ATOM 1306 C C . TYR A 1 168 ? -1.165 5.735 10.670 1.00 90.19 168 TYR A C 1
ATOM 1308 O O . TYR A 1 168 ? -0.226 6.180 11.337 1.00 90.19 168 TYR A O 1
ATOM 1316 N N . LEU A 1 169 ? -1.344 4.425 10.457 1.00 90.94 169 LEU A N 1
ATOM 1317 C CA . LEU A 1 169 ? -0.433 3.399 10.971 1.00 90.94 169 LEU A CA 1
ATOM 1318 C C . LEU A 1 169 ? 1.001 3.625 10.486 1.00 90.94 169 LEU A C 1
ATOM 1320 O O . LEU A 1 169 ? 1.907 3.691 11.311 1.00 90.94 169 LEU A O 1
ATOM 1324 N N . GLU A 1 170 ? 1.186 3.822 9.184 1.00 89.69 170 GLU A N 1
ATOM 1325 C CA . GLU A 1 170 ? 2.498 4.036 8.562 1.00 89.69 170 GLU A CA 1
ATOM 1326 C C . GLU A 1 170 ? 3.181 5.330 9.047 1.00 89.69 170 GLU A C 1
ATOM 1328 O O . GLU A 1 170 ? 4.363 5.337 9.384 1.00 89.69 170 GLU A O 1
ATOM 1333 N N . LYS A 1 171 ? 2.453 6.457 9.105 1.00 87.00 171 LYS A N 1
ATOM 1334 C CA . LYS A 1 171 ? 3.071 7.784 9.313 1.00 87.00 171 LYS A CA 1
ATOM 1335 C C . LYS A 1 171 ? 3.068 8.282 10.756 1.00 87.00 171 LYS A C 1
ATOM 1337 O O . LYS A 1 171 ? 3.840 9.186 11.084 1.00 87.00 171 LYS A O 1
ATOM 1342 N N . ARG A 1 172 ? 2.134 7.820 11.590 1.00 79.31 172 ARG A N 1
ATOM 1343 C CA . ARG A 1 172 ? 1.848 8.430 12.905 1.00 79.31 172 ARG A CA 1
ATOM 1344 C C . ARG A 1 172 ? 1.870 7.451 14.070 1.00 79.31 172 ARG A C 1
ATOM 1346 O O . ARG A 1 172 ? 1.961 7.909 15.210 1.00 79.31 172 ARG A O 1
ATOM 1353 N N . SER A 1 173 ? 1.791 6.149 13.816 1.00 76.81 173 SER A N 1
ATOM 1354 C CA . SER A 1 173 ? 1.836 5.147 14.878 1.00 76.81 173 SER A CA 1
ATOM 1355 C C . SER A 1 173 ? 3.276 4.741 15.223 1.00 76.81 173 SER A C 1
ATOM 1357 O O . SER A 1 173 ? 4.224 5.052 14.508 1.00 76.81 173 SER A O 1
ATOM 1359 N N . THR A 1 174 ? 3.454 4.051 16.351 1.00 80.00 174 THR A N 1
ATOM 1360 C CA . THR A 1 174 ? 4.721 3.383 16.700 1.00 80.00 174 THR A CA 1
ATOM 1361 C C . THR A 1 174 ? 4.783 1.940 16.196 1.00 80.00 174 THR A C 1
ATOM 1363 O O . THR A 1 174 ? 5.717 1.219 16.544 1.00 80.00 174 THR A O 1
ATOM 1366 N N . LEU A 1 175 ? 3.752 1.487 15.479 1.00 83.06 175 LEU A N 1
ATOM 1367 C CA . LEU A 1 175 ? 3.669 0.135 14.943 1.00 83.06 175 LEU A CA 1
ATOM 1368 C C . LEU A 1 175 ? 4.537 0.040 13.687 1.00 83.06 175 LEU A C 1
ATOM 1370 O O . LEU A 1 175 ? 4.682 1.005 12.942 1.00 83.06 175 LEU A O 1
ATOM 1374 N N . SER A 1 176 ? 5.137 -1.126 13.468 1.00 85.75 176 SER A N 1
ATOM 1375 C CA . SER A 1 176 ? 6.017 -1.368 12.326 1.00 85.75 176 SER A CA 1
ATOM 1376 C C . SER A 1 176 ? 5.189 -1.750 11.102 1.00 85.75 176 SER A C 1
ATOM 1378 O O . SER A 1 176 ? 5.080 -2.925 10.761 1.00 85.75 176 SER A O 1
ATOM 1380 N N . VAL A 1 177 ? 4.564 -0.747 10.484 1.00 88.75 177 VAL A N 1
ATOM 1381 C CA . VAL A 1 177 ? 3.796 -0.882 9.241 1.00 88.75 177 VAL A CA 1
ATOM 1382 C C .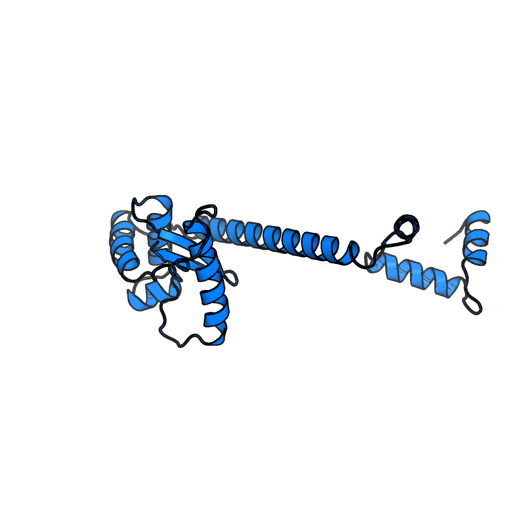 VAL A 1 177 ? 4.491 -0.099 8.141 1.00 88.75 177 VAL A C 1
ATOM 1384 O O . VAL A 1 177 ? 4.776 1.081 8.314 1.00 88.75 177 VAL A O 1
ATOM 1387 N N . GLU A 1 178 ? 4.717 -0.753 7.010 1.00 89.56 178 GLU A N 1
ATOM 1388 C CA . GLU A 1 178 ? 5.274 -0.142 5.802 1.00 89.56 178 GLU A CA 1
ATOM 1389 C C . GLU A 1 178 ? 4.351 -0.396 4.615 1.00 89.56 178 GLU A C 1
ATOM 1391 O O . GLU A 1 178 ? 3.541 -1.332 4.632 1.00 89.56 178 GLU A O 1
ATOM 1396 N N . SER A 1 179 ? 4.492 0.420 3.572 1.00 88.81 179 SER A N 1
ATOM 1397 C CA . SER A 1 179 ? 3.750 0.242 2.330 1.00 88.81 179 SER A CA 1
ATOM 1398 C C . SER A 1 179 ? 4.656 0.082 1.115 1.00 88.81 179 SER A C 1
ATOM 1400 O O . SER A 1 179 ? 5.776 0.584 1.067 1.00 88.81 179 SER A O 1
ATOM 1402 N N . ILE A 1 180 ? 4.156 -0.641 0.116 1.00 88.00 180 ILE A N 1
ATOM 1403 C CA . ILE A 1 180 ? 4.762 -0.750 -1.213 1.00 88.00 180 ILE A CA 1
ATOM 1404 C C . ILE A 1 180 ? 3.698 -0.523 -2.274 1.00 88.00 180 ILE A C 1
ATOM 1406 O O . ILE A 1 180 ? 2.518 -0.803 -2.059 1.00 88.00 180 ILE A O 1
ATOM 1410 N N . VAL A 1 181 ? 4.110 -0.029 -3.437 1.00 86.31 181 VAL A N 1
ATOM 1411 C CA . VAL A 1 181 ? 3.211 0.169 -4.574 1.00 86.31 181 VAL A CA 1
ATOM 1412 C C . VAL A 1 181 ? 3.499 -0.891 -5.629 1.00 86.31 181 VAL A C 1
ATOM 1414 O O . VAL A 1 181 ? 4.611 -0.970 -6.144 1.00 86.31 181 VAL A O 1
ATOM 1417 N N . VAL A 1 182 ? 2.489 -1.692 -5.962 1.00 83.38 182 VAL A N 1
ATOM 1418 C CA . VAL A 1 182 ? 2.555 -2.756 -6.972 1.00 83.38 182 VAL A CA 1
ATOM 1419 C C . VAL A 1 182 ? 1.415 -2.551 -7.960 1.00 83.38 182 VAL A C 1
ATOM 1421 O O . VAL A 1 182 ? 0.280 -2.316 -7.555 1.00 83.38 182 VAL A O 1
ATOM 1424 N N . ASP A 1 183 ? 1.720 -2.546 -9.260 1.00 81.44 183 ASP A N 1
ATOM 1425 C CA . ASP A 1 183 ? 0.749 -2.308 -10.342 1.00 81.44 183 ASP A CA 1
ATOM 1426 C C . ASP A 1 183 ? -0.146 -1.071 -10.132 1.00 81.44 183 ASP A C 1
ATOM 1428 O O . ASP A 1 183 ? -1.324 -1.031 -10.490 1.00 81.44 183 ASP A O 1
ATOM 1432 N N . GLY A 1 184 ? 0.428 -0.021 -9.537 1.00 78.69 184 GLY A N 1
ATOM 1433 C CA . GLY A 1 184 ? -0.272 1.230 -9.257 1.00 78.69 184 GLY A CA 1
ATOM 1434 C C . GLY A 1 184 ? -1.236 1.172 -8.070 1.00 78.69 184 GLY A C 1
ATOM 1435 O O . GLY A 1 184 ? -1.946 2.150 -7.857 1.00 78.69 184 GLY A O 1
ATOM 1436 N N . THR A 1 185 ? -1.241 0.095 -7.285 1.00 85.00 185 THR A N 1
ATOM 1437 C CA . THR A 1 185 ? -2.005 -0.044 -6.038 1.00 85.00 185 THR A CA 1
ATOM 1438 C C . THR A 1 185 ? -1.049 -0.090 -4.852 1.00 85.00 185 THR A C 1
ATOM 1440 O O . THR A 1 185 ? 0.020 -0.688 -4.933 1.00 85.00 185 THR A O 1
ATOM 1443 N N . ARG A 1 186 ? -1.397 0.580 -3.750 1.00 88.94 186 ARG A N 1
ATOM 1444 C CA . ARG A 1 186 ? -0.601 0.544 -2.519 1.00 88.94 186 ARG A CA 1
ATOM 1445 C C . ARG A 1 186 ? -1.054 -0.617 -1.634 1.00 88.94 186 ARG A C 1
ATOM 1447 O O . ARG A 1 186 ? -2.251 -0.801 -1.419 1.00 88.94 186 ARG A O 1
ATOM 1454 N N . HIS A 1 187 ? -0.079 -1.345 -1.109 1.00 90.56 187 HIS A N 1
ATOM 1455 C CA . HIS A 1 187 ? -0.246 -2.481 -0.216 1.00 90.56 187 HIS A CA 1
ATOM 1456 C C . HIS A 1 187 ? 0.517 -2.214 1.078 1.00 90.56 187 HIS A C 1
ATOM 1458 O O . HIS A 1 187 ? 1.697 -1.869 1.033 1.00 90.56 187 HIS A O 1
ATOM 1464 N N . TRP A 1 188 ? -0.150 -2.370 2.217 1.00 92.88 188 TRP A N 1
ATOM 1465 C CA . TRP A 1 188 ? 0.440 -2.224 3.544 1.00 92.88 188 TRP A CA 1
ATOM 1466 C C . TRP A 1 188 ? 0.751 -3.589 4.147 1.00 92.88 188 TRP A C 1
ATOM 1468 O O . TRP A 1 188 ? 0.044 -4.566 3.910 1.00 92.88 188 TRP A O 1
ATOM 1478 N N . MET A 1 189 ? 1.811 -3.658 4.945 1.00 91.00 189 MET A N 1
ATOM 1479 C CA . MET A 1 189 ? 2.235 -4.889 5.603 1.00 91.00 189 MET A CA 1
ATOM 1480 C C . MET A 1 189 ? 2.924 -4.610 6.933 1.00 91.00 189 MET A C 1
ATOM 1482 O O . MET A 1 189 ? 3.499 -3.540 7.143 1.00 91.00 189 MET A O 1
ATOM 1486 N N . THR A 1 190 ? 2.884 -5.598 7.822 1.00 90.38 190 THR A N 1
ATOM 1487 C CA . THR A 1 190 ? 3.610 -5.553 9.094 1.00 90.38 190 THR A CA 1
ATOM 1488 C C . THR A 1 190 ? 5.037 -6.065 8.914 1.00 90.38 190 THR A C 1
ATOM 1490 O O . THR A 1 190 ? 5.272 -7.039 8.195 1.00 90.38 190 THR A O 1
ATOM 1493 N N . LEU A 1 191 ? 6.009 -5.408 9.548 1.00 82.12 191 LEU A N 1
ATOM 1494 C CA . LEU A 1 191 ? 7.404 -5.860 9.594 1.00 82.12 191 LEU A CA 1
ATOM 1495 C C . LEU A 1 191 ? 7.659 -6.734 10.822 1.00 82.12 191 LEU A C 1
ATOM 1497 O O . LEU A 1 191 ? 7.335 -6.317 11.950 1.00 82.12 191 LEU A O 1
#

Foldseek 3Di:
DDDDPVVVVVLVVVDDPPDDPVNVVVVVVVCVVVVDDDDCVVVVPPPDDPPVVVVVVVVVVVVVVVVVQVVLVVVVVVVLVVLPDPPDDPVLLQVLLVLLQVLFAAQDFDDPPPDPPDDRVVRSVVVLLVVCVVCVVPPDPQDQSQFLVNSCVVVVHDSSSSSSSLVCCDPPDPFQKDWGAHPSTIGIHHD

Secondary structure (DSSP, 8-state):
----HHHHHHHHHT--TT--HHHHHHHHHHHHTTT----GGGGGG--S-TTHHHHHHHHHHHHHHHHHHHHHHHHHHHHHHHH--TTS-HHHHHHHHHHHHHHSPBPPPPPTTS-TTS-HHHHHHHHHHHHHHHHHTT--TT---SBHHHHHHHHTS-HHHHHHHHHHHHHHSSS-EEEEEETTEEEEEE-

Radius of gyration: 27.43 Å; chains: 1; bounding box: 53×44×75 Å

pLDDT: mean 72.24, std 16.31, range [36.19, 93.31]

Sequence (191 aa):
MRVTPEKKEEWREALEEGETLTTLVRRAVDREIRDEYVHESELGAYGGVEADGVELAEQMHQKAMEEVENRTEALQNQIDEMMVSEGYSQEQVESTAMDAYEELPAAPEPPADAESTTNTQDLRLKKAQEQLLSAAEVAEKGDIDGSAEKVADVLNEPEPLVREALIYLEKRSTLSVESIVVDGTRHWMTL

Organism: NCBI:txid2841257